Protein AF-A0A0M0J946-F1 (afdb_monomer_lite)

Foldseek 3Di:
DDPPDPDQLQVVVLVVQVVVLVPDDCVRPNQQRRKDKDFDDLVVLPQDDQDDFDPPDDDDPVNVVSNVNSVVVLVRNLQSQLPDQQKAKEWEDEDQQQQNQVCCLPPDDFFDKGFLLDDGDADPSSVSSHVRHPYYDYLVQCLPALVSVLVRVQVVQVSQPHGCVVCPSVSSVVSNDPDPPDDPDGCVNVNGFMWGHHPVSDIDTDDPVNCPPVPDDPDDDPDDDDDDPPPGPGGGMMMMGGPDRNDPPDD

Radius of gyration: 21.26 Å; chains: 1; bounding box: 56×45×65 Å

Structure (mmCIF, N/CA/C/O backbone):
data_AF-A0A0M0J946-F1
#
_entry.id   AF-A0A0M0J946-F1
#
loop_
_atom_site.group_PDB
_atom_site.id
_atom_site.type_symbol
_atom_site.label_atom_id
_atom_site.label_alt_id
_atom_site.label_comp_id
_atom_site.label_asym_id
_atom_site.label_entity_id
_atom_site.label_seq_id
_atom_site.pdbx_PDB_ins_code
_atom_site.Cartn_x
_atom_site.Cartn_y
_atom_site.Cartn_z
_atom_site.occupancy
_atom_site.B_iso_or_equiv
_atom_site.auth_seq_id
_atom_site.auth_comp_id
_atom_site.auth_asym_id
_atom_site.auth_atom_id
_atom_site.pdbx_PDB_model_num
ATOM 1 N N . MET A 1 1 ? -27.641 -13.546 -4.772 1.00 39.31 1 MET A N 1
ATOM 2 C CA . MET A 1 1 ? -27.383 -12.204 -4.207 1.00 39.31 1 MET A CA 1
ATOM 3 C C . MET A 1 1 ? -28.232 -12.060 -2.958 1.00 39.31 1 MET A C 1
ATOM 5 O O . MET A 1 1 ? -29.441 -12.207 -3.061 1.00 39.31 1 MET A O 1
ATOM 9 N N . CYS A 1 2 ? -27.624 -11.863 -1.789 1.00 37.97 2 CYS A N 1
ATOM 10 C CA . CYS A 1 2 ? -28.364 -11.636 -0.547 1.00 37.97 2 CYS A CA 1
ATOM 11 C C . CYS A 1 2 ? -28.947 -10.215 -0.566 1.00 37.97 2 CYS A C 1
ATOM 13 O O . CYS A 1 2 ? -28.219 -9.240 -0.402 1.00 37.97 2 CYS A O 1
ATOM 15 N N . THR A 1 3 ? -30.247 -10.090 -0.820 1.00 34.38 3 THR A N 1
ATOM 16 C CA . THR A 1 3 ? -30.992 -8.824 -0.762 1.00 34.38 3 THR A CA 1
ATOM 17 C C . THR A 1 3 ? -31.105 -8.324 0.679 1.00 34.38 3 THR A C 1
ATOM 19 O O . THR A 1 3 ? -31.537 -9.074 1.550 1.00 34.38 3 THR A O 1
ATOM 22 N N . GLY A 1 4 ? -30.754 -7.056 0.920 1.00 48.94 4 GLY A N 1
ATOM 23 C CA . GLY A 1 4 ? -30.969 -6.366 2.203 1.00 48.94 4 GLY A CA 1
ATOM 24 C C . GLY A 1 4 ? -29.727 -6.144 3.074 1.00 48.94 4 GLY A C 1
ATOM 25 O O . GLY A 1 4 ? -29.825 -5.448 4.078 1.00 48.94 4 GLY A O 1
ATOM 26 N N . LEU A 1 5 ? -28.557 -6.671 2.698 1.00 48.09 5 LEU A N 1
ATOM 27 C CA . LEU A 1 5 ? -27.290 -6.322 3.349 1.00 48.09 5 LEU A CA 1
ATOM 28 C C . LEU A 1 5 ? -26.712 -5.063 2.697 1.00 48.09 5 LEU A C 1
ATOM 30 O O . LEU A 1 5 ? -26.189 -5.116 1.585 1.00 48.09 5 LEU A O 1
ATOM 34 N N . THR A 1 6 ? -26.789 -3.931 3.394 1.00 60.66 6 THR A N 1
ATOM 35 C CA . THR A 1 6 ? -25.957 -2.760 3.103 1.00 60.66 6 THR A CA 1
ATOM 36 C C . THR A 1 6 ? -24.498 -3.167 3.298 1.00 60.66 6 THR A C 1
ATOM 38 O O . THR A 1 6 ? -24.028 -3.354 4.420 1.00 60.66 6 THR A O 1
ATOM 41 N N . TYR A 1 7 ? -23.787 -3.394 2.194 1.00 69.69 7 TYR A N 1
ATOM 42 C CA . TYR A 1 7 ? -22.408 -3.868 2.225 1.00 69.69 7 TYR A CA 1
ATOM 43 C C . TYR A 1 7 ? -21.462 -2.685 2.456 1.00 69.69 7 TYR A C 1
ATOM 45 O O . TYR A 1 7 ? -21.069 -1.999 1.518 1.00 69.69 7 TYR A O 1
ATOM 53 N N . ASN A 1 8 ? -21.130 -2.425 3.721 1.00 87.88 8 ASN A N 1
ATOM 54 C CA . ASN A 1 8 ? -20.094 -1.477 4.118 1.00 87.88 8 ASN A CA 1
ATOM 55 C C . ASN A 1 8 ? -18.814 -2.253 4.475 1.00 87.88 8 ASN A C 1
ATOM 57 O O . ASN A 1 8 ? -18.832 -3.137 5.339 1.00 87.88 8 ASN A O 1
ATOM 61 N N . LEU A 1 9 ? -17.714 -1.954 3.778 1.00 89.81 9 LEU A N 1
ATOM 62 C CA . LEU A 1 9 ? -16.459 -2.693 3.917 1.00 89.81 9 LEU A CA 1
ATOM 63 C C . LEU A 1 9 ? -15.790 -2.447 5.279 1.00 89.81 9 LEU A C 1
ATOM 65 O O . LEU A 1 9 ? -15.252 -3.384 5.867 1.00 89.81 9 LEU A O 1
ATOM 69 N N . ALA A 1 10 ? -15.884 -1.228 5.818 1.00 92.19 10 ALA A N 1
ATOM 70 C CA . ALA A 1 10 ? -15.425 -0.925 7.170 1.00 92.19 10 ALA A CA 1
ATOM 71 C C . ALA A 1 10 ? -16.154 -1.780 8.215 1.00 92.19 10 ALA A C 1
ATOM 73 O O . ALA A 1 10 ? -15.508 -2.411 9.048 1.00 92.19 10 ALA A O 1
ATOM 74 N N . ASP A 1 11 ? -17.483 -1.886 8.128 1.00 91.75 11 ASP A N 1
ATOM 75 C CA . ASP A 1 11 ? -18.268 -2.693 9.071 1.00 91.75 11 ASP A CA 1
ATOM 76 C C . ASP A 1 11 ? -17.935 -4.186 8.975 1.00 91.75 11 ASP A C 1
ATOM 78 O O . ASP A 1 11 ? -17.960 -4.893 9.982 1.00 91.75 11 ASP A O 1
ATOM 82 N N . TYR A 1 12 ? -17.619 -4.687 7.775 1.00 90.81 12 TYR A N 1
ATOM 83 C CA . TYR A 1 12 ? -17.129 -6.056 7.608 1.00 90.81 12 TYR A CA 1
ATOM 84 C C . TYR A 1 12 ? -15.830 -6.284 8.380 1.00 90.81 12 TYR A C 1
ATOM 86 O O . TYR A 1 12 ? -15.728 -7.249 9.139 1.00 90.81 12 TYR A O 1
ATOM 94 N N . PHE A 1 13 ? -14.866 -5.378 8.240 1.00 91.75 13 PHE A N 1
ATOM 95 C CA . PHE A 1 13 ? -13.599 -5.494 8.942 1.00 91.75 13 PHE A CA 1
ATOM 96 C C . PHE A 1 13 ? -13.740 -5.296 10.454 1.00 91.75 13 PHE A C 1
ATOM 98 O O . PHE A 1 13 ? -13.127 -6.043 11.213 1.00 91.75 13 PHE A O 1
ATOM 105 N N . VAL A 1 14 ? -14.594 -4.377 10.913 1.00 91.56 14 VAL A N 1
ATOM 106 C CA . VAL A 1 14 ? -14.906 -4.227 12.344 1.00 91.56 14 VAL A CA 1
ATOM 107 C C . VAL A 1 14 ? -15.491 -5.521 12.909 1.00 91.56 14 VAL A C 1
ATOM 109 O O . VAL A 1 14 ? -15.031 -5.978 13.947 1.00 91.56 14 VAL A O 1
ATOM 112 N N . ARG A 1 15 ? -16.427 -6.178 12.208 1.00 91.62 15 ARG A N 1
ATOM 113 C CA . ARG A 1 15 ? -16.953 -7.486 12.642 1.00 91.62 15 ARG A CA 1
ATOM 114 C C . ARG A 1 15 ? -15.873 -8.566 12.692 1.00 91.62 15 ARG A C 1
ATOM 116 O O . ARG A 1 15 ? -15.883 -9.379 13.609 1.00 91.62 15 ARG A O 1
ATOM 123 N N . ALA A 1 16 ? -14.950 -8.579 11.729 1.00 91.81 16 ALA A N 1
ATOM 124 C CA . ALA A 1 16 ? -13.820 -9.507 11.745 1.00 91.81 16 ALA A CA 1
ATOM 125 C C . ALA A 1 16 ? -12.903 -9.254 12.953 1.00 91.81 16 ALA A C 1
ATOM 127 O O . ALA A 1 16 ? -12.504 -10.202 13.623 1.00 91.81 16 ALA A O 1
ATOM 128 N N . ARG A 1 17 ? -12.628 -7.985 13.274 1.00 91.75 17 ARG A N 1
ATOM 129 C CA . ARG A 1 17 ? -11.899 -7.591 14.486 1.00 91.75 17 ARG A CA 1
ATOM 130 C C . ARG A 1 17 ? -12.628 -8.022 15.750 1.00 91.75 17 ARG A C 1
ATOM 132 O O . ARG A 1 17 ? -12.000 -8.606 16.622 1.00 91.75 17 ARG A O 1
ATOM 139 N N . ASP A 1 18 ? -13.929 -7.763 15.841 1.00 91.00 18 ASP A N 1
ATOM 140 C CA . ASP A 1 18 ? -14.745 -8.127 17.002 1.00 91.00 18 ASP A CA 1
ATOM 141 C C . ASP A 1 18 ? -14.721 -9.640 17.248 1.00 91.00 18 ASP A C 1
ATOM 143 O O . ASP A 1 18 ? -14.555 -10.058 18.390 1.00 91.00 18 ASP A O 1
ATOM 147 N N . LEU A 1 19 ? -14.798 -10.443 16.181 1.00 91.56 19 LEU A N 1
ATOM 148 C CA . LEU A 1 19 ? -14.689 -11.900 16.250 1.00 91.56 19 LEU A CA 1
ATOM 149 C C . LEU A 1 19 ? -13.289 -12.368 16.675 1.00 91.56 19 LEU A C 1
ATOM 151 O O . LEU A 1 19 ? -13.162 -13.197 17.565 1.00 91.56 19 LEU A O 1
ATOM 155 N N . ILE A 1 20 ? -12.227 -11.834 16.063 1.00 91.06 20 ILE A N 1
ATOM 156 C CA . ILE A 1 20 ? -10.850 -12.211 16.422 1.00 91.06 20 ILE A CA 1
ATOM 157 C C . ILE A 1 20 ? -10.574 -11.862 17.886 1.00 91.06 20 ILE A C 1
ATOM 159 O O . ILE A 1 20 ? -10.017 -12.665 18.627 1.00 91.06 20 ILE A O 1
ATOM 163 N N . CYS A 1 21 ? -10.984 -10.671 18.314 1.00 90.81 21 CYS A N 1
ATOM 164 C CA . CYS A 1 21 ? -10.728 -10.185 19.659 1.00 90.81 21 CYS A CA 1
ATOM 165 C C . CYS A 1 21 ? -11.607 -10.838 20.728 1.00 90.81 21 CYS A C 1
ATOM 167 O O . CYS A 1 21 ? -11.198 -10.844 21.883 1.00 90.81 21 CYS A O 1
ATOM 169 N N . SER A 1 22 ? -12.776 -11.400 20.388 1.00 90.94 22 SER A N 1
ATOM 170 C CA . SER A 1 22 ? -13.572 -12.165 21.360 1.00 90.94 22 SER A CA 1
ATOM 171 C C . SER A 1 22 ? -12.909 -13.480 21.765 1.00 90.94 22 SER A C 1
ATOM 173 O O . SER A 1 22 ? -13.196 -13.998 22.842 1.00 90.94 22 SER A O 1
ATOM 175 N N . ASP A 1 23 ? -12.021 -14.000 20.918 1.00 91.75 23 ASP A N 1
ATOM 176 C CA . ASP A 1 23 ? -11.312 -15.258 21.152 1.00 91.75 23 ASP A CA 1
ATOM 177 C C . ASP A 1 23 ? -9.968 -15.054 21.877 1.00 91.75 23 ASP A C 1
ATOM 179 O O . ASP A 1 23 ? -9.329 -16.027 22.288 1.00 91.75 23 ASP A O 1
ATOM 183 N N . VAL A 1 24 ? -9.528 -13.802 22.071 1.00 90.38 24 VAL A N 1
ATOM 184 C CA . VAL A 1 24 ? -8.310 -13.481 22.826 1.00 90.38 24 VAL A CA 1
ATOM 185 C C . VAL A 1 24 ? -8.654 -13.336 24.311 1.00 90.38 24 VAL A C 1
ATOM 187 O O . VAL A 1 24 ? -9.484 -12.501 24.664 1.00 90.38 24 VAL A O 1
ATOM 190 N N . PRO A 1 25 ? -8.023 -14.105 25.219 1.00 92.94 25 PRO A N 1
ATOM 191 C CA . PRO A 1 25 ? -8.278 -13.956 26.648 1.00 92.94 25 PRO A CA 1
ATOM 192 C C . PRO A 1 25 ? -7.913 -12.555 27.163 1.00 92.94 25 PRO A C 1
ATOM 194 O O . PRO A 1 25 ? -6.819 -12.066 26.884 1.00 92.94 25 PRO A O 1
ATOM 197 N N . ASP A 1 26 ? -8.763 -11.967 28.013 1.00 89.00 26 ASP A N 1
ATOM 198 C CA . ASP A 1 26 ? -8.580 -10.599 28.544 1.00 89.00 26 ASP A CA 1
ATOM 199 C C . ASP A 1 26 ? -7.222 -10.367 29.228 1.00 89.00 26 ASP A C 1
ATOM 201 O O . ASP A 1 26 ? -6.672 -9.271 29.181 1.00 89.00 26 ASP A O 1
ATOM 205 N N . HIS A 1 27 ? -6.655 -11.399 29.860 1.00 89.44 27 HIS A N 1
ATOM 206 C CA . HIS A 1 27 ? -5.348 -11.310 30.520 1.00 89.44 27 HIS A CA 1
ATOM 207 C C . HIS A 1 27 ? -4.160 -11.273 29.542 1.00 89.44 27 HIS A C 1
ATOM 209 O O . HIS A 1 27 ? -3.044 -10.978 29.963 1.00 89.44 27 HIS A O 1
ATOM 215 N N . ILE A 1 28 ? -4.381 -11.606 28.266 1.00 88.12 28 ILE A N 1
ATOM 216 C CA . ILE A 1 28 ? -3.391 -11.514 27.185 1.00 88.12 28 ILE A CA 1
ATOM 217 C C . ILE A 1 28 ? -3.532 -10.177 26.461 1.00 88.12 28 ILE A C 1
ATOM 219 O O . ILE A 1 28 ? -2.541 -9.485 26.247 1.00 88.12 28 ILE A O 1
ATOM 223 N N . CYS A 1 29 ? -4.757 -9.820 26.075 1.00 84.94 29 CYS A N 1
ATOM 224 C CA . CYS A 1 29 ? -5.062 -8.550 25.433 1.00 84.94 29 CYS A CA 1
ATOM 225 C C . CYS A 1 29 ? -6.508 -8.170 25.765 1.00 84.94 29 CYS A C 1
ATOM 227 O O . CYS A 1 29 ? -7.428 -8.809 25.248 1.00 84.94 29 CYS A O 1
ATOM 229 N N . PRO A 1 30 ? -6.732 -7.158 26.619 1.00 85.31 30 PRO A N 1
ATOM 230 C CA . PRO A 1 30 ? -8.074 -6.679 26.906 1.00 85.31 30 PRO A CA 1
ATOM 231 C C . PRO A 1 30 ? -8.790 -6.276 25.618 1.00 85.31 30 PRO A C 1
ATOM 233 O O . PRO A 1 30 ? -8.193 -5.673 24.725 1.00 85.31 30 PRO A O 1
ATOM 236 N N . ALA A 1 31 ? -10.097 -6.529 25.532 1.00 82.31 31 ALA A N 1
ATOM 237 C CA . ALA A 1 31 ? -10.871 -6.195 24.334 1.00 82.31 31 ALA A CA 1
ATOM 238 C C . ALA A 1 31 ? -10.766 -4.712 23.915 1.00 82.31 31 ALA A C 1
ATOM 240 O O . ALA A 1 31 ? -10.881 -4.412 22.726 1.00 82.31 31 ALA A O 1
ATOM 241 N N . ALA A 1 32 ? -10.534 -3.799 24.866 1.00 81.12 32 ALA A N 1
ATOM 242 C CA . ALA A 1 32 ? -10.320 -2.374 24.604 1.00 81.12 32 ALA A CA 1
ATOM 243 C C . ALA A 1 32 ? -9.005 -2.081 23.856 1.00 81.12 32 ALA A C 1
ATOM 245 O O . ALA A 1 32 ? -8.964 -1.140 23.065 1.00 81.12 32 ALA A O 1
ATOM 246 N N . ASP A 1 33 ? -7.986 -2.917 24.060 1.00 84.44 33 ASP A N 1
ATOM 247 C CA . ASP A 1 33 ? -6.643 -2.771 23.489 1.00 84.44 33 ASP A CA 1
ATOM 248 C C . ASP A 1 33 ? -6.439 -3.683 22.266 1.00 84.44 33 ASP A C 1
ATOM 250 O O . ASP A 1 33 ? -5.487 -3.520 21.499 1.00 84.44 33 ASP A O 1
ATOM 254 N N . CYS A 1 34 ? -7.348 -4.643 22.057 1.00 87.25 34 CYS A N 1
ATOM 255 C CA . CYS A 1 34 ? -7.275 -5.575 20.943 1.00 87.25 34 CYS A CA 1
ATOM 256 C C . CYS A 1 34 ? -7.612 -4.892 19.614 1.00 87.25 34 CYS A C 1
ATOM 258 O O . CYS A 1 34 ? -8.768 -4.544 19.327 1.00 87.25 34 CYS A O 1
ATOM 260 N N . THR A 1 35 ? -6.577 -4.763 18.787 1.00 88.25 35 THR A N 1
ATOM 261 C CA . THR A 1 35 ? -6.614 -4.198 17.440 1.00 88.25 35 THR A CA 1
ATOM 262 C C . THR A 1 35 ? -6.172 -5.239 16.419 1.00 88.25 35 THR A C 1
ATOM 264 O O . THR A 1 35 ? -5.398 -6.146 16.725 1.00 88.25 35 THR A O 1
ATOM 267 N N . ILE A 1 36 ? -6.660 -5.114 15.185 1.00 89.00 36 ILE A N 1
ATOM 268 C CA . ILE A 1 36 ? -6.118 -5.872 14.053 1.00 89.00 36 ILE A CA 1
ATOM 269 C C . ILE A 1 36 ? -5.664 -4.906 12.970 1.00 89.00 36 ILE A C 1
ATOM 271 O O . ILE A 1 36 ? -6.256 -3.839 12.788 1.00 89.00 36 ILE A O 1
ATOM 275 N N . THR A 1 37 ? -4.648 -5.322 12.223 1.00 88.69 37 THR A N 1
ATOM 276 C CA . THR A 1 37 ? -4.111 -4.572 11.090 1.00 88.69 37 THR A CA 1
ATOM 277 C C . THR A 1 37 ? -4.344 -5.354 9.809 1.00 88.69 37 THR A C 1
ATOM 279 O O . THR A 1 37 ? -4.039 -6.542 9.730 1.00 88.69 37 THR A O 1
ATOM 282 N N . LEU A 1 38 ? -4.861 -4.679 8.789 1.00 89.25 38 LEU A N 1
ATOM 283 C CA . LEU A 1 38 ? -5.140 -5.234 7.472 1.00 89.25 38 LEU A CA 1
ATOM 284 C C . LEU A 1 38 ? -4.483 -4.357 6.410 1.00 89.25 38 LEU A C 1
ATOM 286 O O . LEU A 1 38 ? -4.490 -3.131 6.502 1.00 89.25 38 LEU A O 1
ATOM 290 N N . LYS A 1 39 ? -3.943 -4.980 5.365 1.00 88.62 39 LYS A N 1
ATOM 291 C CA . LYS A 1 39 ? -3.491 -4.259 4.174 1.00 88.62 39 LYS A CA 1
ATOM 292 C C . LYS A 1 39 ? -4.595 -4.318 3.131 1.00 88.62 39 LYS A C 1
ATOM 294 O O . LYS A 1 39 ? -5.010 -5.409 2.747 1.00 88.62 39 LYS A O 1
ATOM 299 N N . PHE A 1 40 ? -5.069 -3.160 2.687 1.00 89.31 40 PHE A N 1
ATOM 300 C CA . PHE A 1 40 ? -6.074 -3.078 1.639 1.00 89.31 40 PHE A 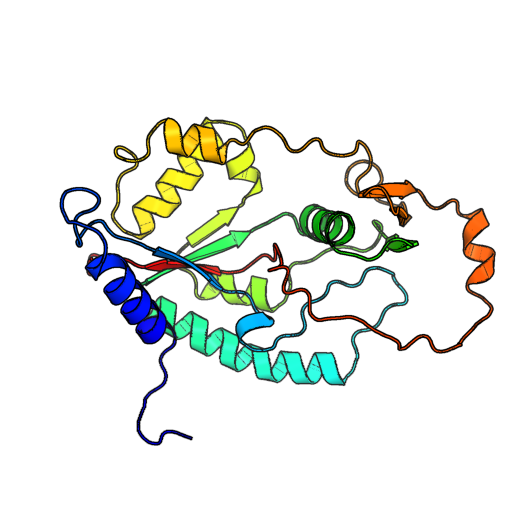CA 1
ATOM 301 C C . PHE A 1 40 ? -5.389 -2.681 0.337 1.00 89.31 40 PHE A C 1
ATOM 303 O O . PHE A 1 40 ? -4.858 -1.579 0.205 1.00 89.31 40 PHE A O 1
ATOM 310 N N . PHE A 1 41 ? -5.360 -3.611 -0.613 1.00 86.88 41 PHE A N 1
ATOM 311 C CA . PHE A 1 41 ? -4.700 -3.424 -1.901 1.00 86.88 41 PHE A CA 1
ATOM 312 C C . PHE A 1 41 ? -5.725 -3.267 -3.027 1.00 86.88 41 PHE A C 1
ATOM 314 O O . PHE A 1 41 ? -6.813 -3.839 -2.925 1.00 86.88 41 PHE A O 1
ATOM 321 N N . PRO A 1 42 ? -5.398 -2.566 -4.128 1.00 89.19 42 PRO A N 1
ATOM 322 C CA . PRO A 1 42 ? -6.303 -2.415 -5.274 1.00 89.19 42 PRO A CA 1
ATOM 323 C C . PRO A 1 42 ? -6.849 -3.748 -5.822 1.00 89.19 42 PRO A C 1
ATOM 325 O O . PRO A 1 42 ? -7.972 -3.817 -6.320 1.00 89.19 42 PRO A O 1
ATOM 328 N N . GLN A 1 43 ? -6.103 -4.841 -5.667 1.00 87.75 43 GLN A N 1
ATOM 329 C CA . GLN A 1 43 ? -6.508 -6.193 -6.050 1.00 87.75 43 GLN A CA 1
ATOM 330 C C . GLN A 1 43 ? -7.773 -6.679 -5.318 1.00 87.75 43 GLN A C 1
ATOM 332 O O . GLN A 1 43 ? -8.533 -7.456 -5.891 1.00 87.75 43 GLN A O 1
ATOM 337 N N . PHE A 1 44 ? -8.070 -6.180 -4.109 1.00 87.94 44 PHE A N 1
ATOM 338 C CA . PHE A 1 44 ? -9.298 -6.519 -3.366 1.00 87.94 44 PHE A CA 1
ATOM 339 C C . PHE A 1 44 ? -10.567 -6.077 -4.098 1.00 87.94 44 PHE A C 1
ATOM 341 O O . PHE A 1 44 ? -11.629 -6.669 -3.924 1.00 87.94 44 PHE A O 1
ATOM 348 N N . VAL A 1 45 ? -10.458 -5.034 -4.921 1.00 90.12 45 VAL A N 1
ATOM 349 C CA . VAL A 1 45 ? -11.548 -4.528 -5.762 1.00 90.12 45 VAL A CA 1
ATOM 350 C C . VAL A 1 45 ? -11.343 -4.902 -7.227 1.00 90.12 45 VAL A C 1
ATOM 352 O O . VAL A 1 45 ? -11.903 -4.272 -8.121 1.00 90.12 45 VAL A O 1
ATOM 355 N N . ASN A 1 46 ? -10.546 -5.950 -7.471 1.00 89.56 46 ASN A N 1
ATOM 356 C CA . ASN A 1 46 ? -10.225 -6.460 -8.794 1.00 89.56 46 ASN A CA 1
ATOM 357 C C . ASN A 1 46 ? -9.615 -5.377 -9.702 1.00 89.56 46 ASN A C 1
ATOM 359 O O . ASN A 1 46 ? -9.936 -5.314 -10.885 1.00 89.56 46 ASN A O 1
ATOM 363 N N . ALA A 1 47 ? -8.755 -4.509 -9.165 1.00 88.75 47 ALA A N 1
ATOM 364 C CA . ALA A 1 47 ? -7.909 -3.657 -9.993 1.00 88.75 47 ALA A CA 1
ATOM 365 C C . ALA A 1 47 ? -6.733 -4.463 -10.568 1.00 88.75 47 ALA A C 1
ATOM 367 O O . ALA A 1 47 ? -6.243 -5.410 -9.954 1.00 88.75 47 ALA A O 1
ATOM 368 N N . ASP A 1 48 ? -6.285 -4.069 -11.752 1.00 87.69 48 ASP A N 1
ATOM 369 C CA . ASP A 1 48 ? -5.101 -4.566 -12.441 1.00 87.69 48 ASP A CA 1
ATOM 370 C C . ASP A 1 48 ? -4.018 -3.483 -12.397 1.00 87.69 48 ASP A C 1
ATOM 372 O O . ASP A 1 48 ? -3.972 -2.583 -13.238 1.00 87.69 48 ASP A O 1
ATOM 376 N N . THR A 1 49 ? -3.165 -3.526 -11.373 1.00 82.12 49 THR A N 1
ATOM 377 C CA . THR A 1 49 ? -2.114 -2.520 -11.149 1.00 82.12 49 THR A CA 1
ATOM 378 C C . THR A 1 49 ? -0.668 -3.010 -11.351 1.00 82.12 49 THR A C 1
ATOM 380 O O . THR A 1 49 ? 0.215 -2.481 -10.664 1.00 82.12 49 THR A O 1
ATOM 383 N N . PRO A 1 50 ? -0.357 -3.983 -12.238 1.00 75.88 50 PRO A N 1
ATOM 384 C CA . PRO A 1 50 ? 1.026 -4.339 -12.499 1.00 75.88 50 PRO A CA 1
ATOM 385 C C . PRO A 1 50 ? 1.754 -3.130 -13.093 1.00 75.88 50 PRO A C 1
ATOM 387 O O . PRO A 1 50 ? 1.215 -2.371 -13.902 1.00 75.88 50 PRO A O 1
ATOM 390 N N . GLY A 1 51 ? 2.991 -2.929 -12.645 1.00 75.62 51 GLY A N 1
ATOM 391 C CA . GLY A 1 51 ? 3.882 -1.959 -13.267 1.00 75.62 51 GLY A CA 1
ATOM 392 C C . GLY A 1 51 ? 4.310 -2.438 -14.653 1.00 75.62 51 GLY A C 1
ATOM 393 O O . GLY A 1 51 ? 4.330 -3.633 -14.926 1.00 75.62 51 GLY A O 1
ATOM 394 N N . VAL A 1 52 ? 4.688 -1.497 -15.510 1.00 83.88 52 VAL A N 1
ATOM 395 C CA . VAL A 1 52 ? 5.323 -1.788 -16.802 1.00 83.88 52 VAL A CA 1
ATOM 396 C C . VAL A 1 52 ? 6.765 -2.234 -16.550 1.00 83.88 52 VAL A C 1
ATOM 398 O O . VAL A 1 52 ? 7.492 -1.518 -15.878 1.00 83.88 52 VAL A O 1
ATOM 401 N N . LEU A 1 53 ? 7.242 -3.363 -17.054 1.00 88.44 53 LEU A N 1
ATOM 402 C CA . LEU A 1 53 ? 8.635 -3.778 -16.847 1.00 88.44 53 LEU A CA 1
ATOM 403 C C . LEU A 1 53 ? 9.557 -3.194 -17.925 1.00 88.44 53 LEU A C 1
ATOM 405 O O . LEU A 1 53 ? 10.650 -2.721 -17.599 1.00 88.44 53 LEU A O 1
ATOM 409 N N . MET A 1 54 ? 9.079 -3.130 -19.171 1.00 90.19 54 MET A N 1
ATOM 410 C CA . MET A 1 54 ? 9.831 -2.694 -20.356 1.00 90.19 54 MET A CA 1
ATOM 411 C C . MET A 1 54 ? 9.115 -1.582 -21.142 1.00 90.19 54 MET A C 1
ATOM 413 O O . MET A 1 54 ? 7.900 -1.458 -21.096 1.00 90.19 54 MET A O 1
ATOM 417 N N . LYS A 1 55 ? 9.855 -0.755 -21.896 1.00 84.56 55 LYS A N 1
ATOM 418 C CA . LYS A 1 55 ? 9.298 0.424 -22.604 1.00 84.56 55 LYS A CA 1
ATOM 419 C C . LYS A 1 55 ? 8.260 0.093 -23.675 1.00 84.56 55 LYS A C 1
ATOM 421 O O . LYS A 1 55 ? 7.461 0.955 -24.026 1.00 84.56 55 LYS A O 1
ATOM 426 N N . ASP A 1 56 ? 8.340 -1.106 -24.231 1.00 81.62 56 ASP A N 1
ATOM 427 C CA . ASP A 1 56 ? 7.470 -1.624 -25.283 1.00 81.62 56 ASP A CA 1
ATOM 428 C C . ASP A 1 56 ? 6.204 -2.302 -24.743 1.00 81.62 56 ASP A C 1
ATOM 430 O O . ASP A 1 56 ? 5.336 -2.693 -25.521 1.00 81.62 56 ASP A O 1
ATOM 434 N N . GLU A 1 57 ? 6.062 -2.420 -23.422 1.00 81.75 57 GLU A N 1
ATOM 435 C CA . GLU A 1 57 ? 4.829 -2.912 -22.823 1.00 81.75 57 GLU A CA 1
ATOM 436 C C . GLU A 1 57 ? 3.754 -1.826 -22.809 1.00 81.75 57 GLU A C 1
ATOM 438 O O . GLU A 1 57 ? 3.978 -0.664 -22.457 1.00 81.75 57 GLU A O 1
ATOM 443 N N . HIS A 1 58 ? 2.540 -2.239 -23.155 1.00 77.31 58 HIS A N 1
ATOM 444 C CA . HIS A 1 58 ? 1.372 -1.377 -23.179 1.00 77.31 58 HIS A CA 1
ATOM 445 C C . HIS A 1 58 ? 0.257 -1.992 -22.340 1.00 77.31 58 HIS A C 1
ATOM 447 O O . HIS A 1 58 ? -0.035 -3.184 -22.442 1.00 77.31 58 HIS A O 1
ATOM 453 N N . THR A 1 59 ? -0.405 -1.163 -21.533 1.00 79.88 59 THR A N 1
ATOM 454 C CA . THR A 1 59 ? -1.618 -1.569 -20.823 1.00 79.88 59 THR A CA 1
ATOM 455 C C . THR A 1 59 ? -2.708 -1.919 -21.833 1.00 79.88 59 THR A C 1
ATOM 457 O O . THR A 1 59 ? -2.993 -1.148 -22.751 1.00 79.88 59 THR A O 1
ATOM 460 N N . SER A 1 60 ? -3.333 -3.086 -21.667 1.00 84.88 60 SER A N 1
ATOM 461 C CA . SER A 1 60 ? -4.434 -3.503 -22.535 1.00 84.88 60 SER A CA 1
ATOM 462 C C . SER A 1 60 ? -5.683 -2.638 -22.306 1.00 84.88 60 SER A C 1
ATOM 464 O O . SER A 1 60 ? -5.930 -2.166 -21.195 1.00 84.88 60 SER A O 1
ATOM 466 N N . GLN A 1 61 ? -6.533 -2.489 -23.328 1.00 88.56 61 GLN A N 1
ATOM 467 C CA . GLN A 1 61 ? -7.822 -1.791 -23.179 1.00 88.56 61 GLN A CA 1
ATOM 468 C C . GLN A 1 61 ? -8.715 -2.441 -22.109 1.00 88.56 61 GLN A C 1
ATOM 470 O O . GLN A 1 61 ? -9.431 -1.745 -21.390 1.00 88.56 61 GLN A O 1
ATOM 475 N N . CYS A 1 62 ? -8.643 -3.770 -21.972 1.00 88.81 62 CYS A N 1
ATOM 476 C CA . CYS A 1 62 ? -9.362 -4.509 -20.937 1.00 88.81 62 CYS A CA 1
ATOM 477 C C . CYS A 1 62 ? -8.882 -4.114 -19.535 1.00 88.81 62 CYS A C 1
ATOM 479 O O . CYS A 1 62 ? -9.706 -3.845 -18.664 1.00 88.81 62 CYS A O 1
ATOM 481 N N . SER A 1 63 ? -7.566 -4.032 -19.322 1.00 87.50 63 SER A N 1
ATOM 482 C CA . SER A 1 63 ? -6.967 -3.603 -18.052 1.00 87.50 63 SER A CA 1
ATOM 483 C C . SER A 1 63 ? -7.373 -2.171 -17.699 1.00 87.50 63 SER A C 1
ATOM 485 O O . SER A 1 63 ? -7.760 -1.899 -16.564 1.00 87.50 63 SER A O 1
ATOM 487 N N . THR A 1 64 ? -7.375 -1.259 -18.678 1.00 88.94 64 THR A N 1
ATOM 488 C CA . THR A 1 64 ? -7.850 0.118 -18.478 1.00 88.94 64 THR A CA 1
ATOM 489 C C . THR A 1 64 ? -9.316 0.151 -18.048 1.00 88.94 64 THR A C 1
ATOM 491 O O . THR A 1 64 ? -9.631 0.754 -17.025 1.00 88.94 64 THR A O 1
ATOM 494 N N . ALA A 1 65 ? -10.205 -0.537 -18.772 1.00 90.62 65 ALA A N 1
ATOM 495 C CA . ALA A 1 65 ? -11.630 -0.579 -18.439 1.00 90.62 65 ALA A CA 1
ATOM 496 C C . ALA A 1 65 ? -11.881 -1.210 -17.057 1.00 90.62 65 ALA A C 1
ATOM 498 O O . ALA A 1 65 ? -12.653 -0.683 -16.254 1.00 90.62 65 ALA A O 1
ATOM 499 N N . LYS A 1 66 ? -11.176 -2.304 -16.747 1.00 91.50 66 LYS A N 1
ATOM 500 C CA . LYS A 1 66 ? -11.207 -2.972 -15.441 1.00 91.50 66 LYS A CA 1
ATOM 501 C C . LYS A 1 66 ? -10.819 -2.009 -14.316 1.00 91.50 66 LYS A C 1
ATOM 503 O O . LYS A 1 66 ? -11.548 -1.906 -13.332 1.00 91.50 66 LYS A O 1
ATOM 508 N N . ASN A 1 67 ? -9.744 -1.243 -14.490 1.00 92.38 67 ASN A N 1
ATOM 509 C CA . ASN A 1 67 ? -9.305 -0.252 -13.508 1.00 92.38 67 ASN A CA 1
ATOM 510 C C . ASN A 1 67 ? -10.288 0.902 -13.330 1.00 92.38 67 ASN A C 1
ATOM 512 O O . ASN A 1 67 ? -10.497 1.337 -12.200 1.00 92.38 67 ASN A O 1
ATOM 516 N N . THR A 1 68 ? -10.935 1.366 -14.401 1.00 93.25 68 THR A N 1
ATOM 5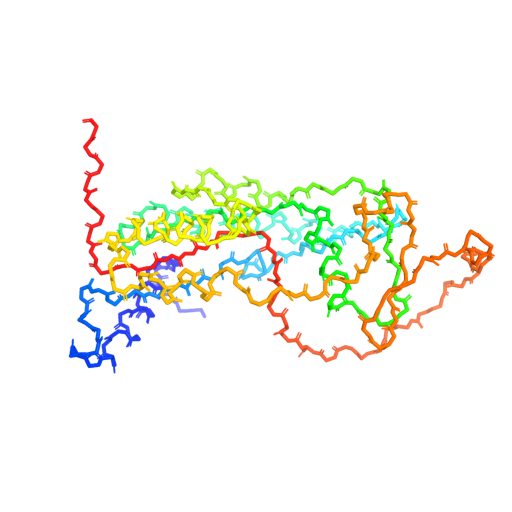17 C CA . THR A 1 68 ? -11.985 2.388 -14.296 1.00 93.25 68 THR A CA 1
ATOM 518 C C . THR A 1 68 ? -13.129 1.920 -13.395 1.00 93.25 68 THR A C 1
ATOM 520 O O . THR A 1 68 ? -13.569 2.672 -12.527 1.00 93.25 68 THR A O 1
ATOM 523 N N . HIS A 1 69 ? -13.578 0.669 -13.539 1.00 90.31 69 HIS A N 1
ATOM 524 C CA . HIS A 1 69 ? -14.616 0.107 -12.671 1.00 90.31 69 HIS A CA 1
ATOM 525 C C . HIS A 1 69 ? -14.121 -0.136 -11.240 1.00 90.31 69 HIS A C 1
ATOM 527 O O . HIS A 1 69 ? -14.807 0.222 -10.281 1.00 90.31 69 HIS A O 1
ATOM 533 N N . ALA A 1 70 ? -12.917 -0.691 -11.087 1.00 94.56 70 ALA A N 1
ATOM 534 C CA . ALA A 1 70 ? -12.317 -0.954 -9.784 1.00 94.56 70 ALA A CA 1
ATOM 535 C C . ALA A 1 70 ? -12.085 0.334 -8.974 1.00 94.56 70 ALA A C 1
ATOM 537 O O . ALA A 1 70 ? -12.222 0.325 -7.754 1.00 94.56 70 ALA A O 1
ATOM 538 N N . MET A 1 71 ? -11.796 1.463 -9.633 1.00 94.81 71 MET A N 1
ATOM 539 C CA . MET A 1 71 ? -11.572 2.752 -8.973 1.00 94.81 71 MET A CA 1
ATOM 540 C C . MET A 1 71 ? -12.800 3.255 -8.204 1.00 94.81 71 MET A C 1
ATOM 542 O O . MET A 1 71 ? -12.648 3.895 -7.164 1.00 94.81 71 MET A O 1
ATOM 546 N N . GLN A 1 72 ? -14.016 2.966 -8.676 1.00 93.25 72 GLN A N 1
ATOM 547 C CA . GLN A 1 72 ? -15.223 3.333 -7.933 1.00 93.25 72 GLN A CA 1
ATOM 548 C C . GLN A 1 72 ? -15.315 2.530 -6.632 1.00 93.25 72 GLN A C 1
ATOM 550 O O . GLN A 1 72 ? -15.384 3.115 -5.556 1.00 93.25 72 GLN A O 1
ATOM 555 N N . ALA A 1 73 ? -15.202 1.201 -6.719 1.00 92.38 73 ALA A N 1
ATOM 556 C CA . ALA A 1 73 ? -15.216 0.327 -5.547 1.00 92.38 73 ALA A CA 1
ATOM 557 C C . ALA A 1 73 ? -14.068 0.639 -4.568 1.00 92.38 73 ALA A C 1
ATOM 559 O O . ALA A 1 73 ? -14.242 0.556 -3.354 1.00 92.38 73 ALA A O 1
ATOM 560 N N . TRP A 1 74 ? -12.906 1.046 -5.088 1.00 94.19 74 TRP A N 1
ATOM 561 C CA . TRP A 1 74 ? -11.777 1.523 -4.293 1.00 94.19 74 TRP A CA 1
ATOM 562 C C . TRP A 1 74 ? -12.138 2.749 -3.455 1.00 94.19 74 TRP A C 1
ATOM 564 O O . TRP A 1 74 ? -11.935 2.748 -2.241 1.00 94.19 74 TRP A O 1
ATOM 574 N N . LYS A 1 75 ? -12.699 3.781 -4.098 1.00 94.56 75 LYS A N 1
ATOM 575 C CA . LYS A 1 75 ? -13.131 5.016 -3.434 1.00 94.56 75 LYS A CA 1
ATOM 576 C C . LYS A 1 75 ? -14.237 4.750 -2.422 1.00 94.56 75 LYS A C 1
ATOM 578 O O . LYS A 1 75 ? -14.169 5.290 -1.326 1.00 94.56 75 LYS A O 1
ATOM 583 N N . ASP A 1 76 ? -15.200 3.893 -2.751 1.00 93.19 76 ASP A N 1
ATOM 584 C CA . ASP A 1 76 ? -16.295 3.538 -1.844 1.00 93.19 76 ASP A CA 1
ATOM 585 C C . ASP A 1 76 ? -15.776 2.803 -0.596 1.00 93.19 76 ASP A C 1
ATOM 587 O O . ASP A 1 76 ? -16.172 3.117 0.527 1.00 93.19 76 ASP A O 1
ATOM 591 N N . GLY A 1 77 ? -14.834 1.867 -0.770 1.00 92.75 77 GLY A N 1
ATOM 592 C CA . GLY A 1 77 ? -14.164 1.188 0.342 1.00 92.75 77 GLY A CA 1
ATOM 593 C C . GLY A 1 77 ? -13.392 2.165 1.230 1.00 92.75 77 GLY A C 1
ATOM 594 O O . GLY A 1 77 ? -13.599 2.199 2.442 1.00 92.75 77 GLY A O 1
ATOM 595 N N . LEU A 1 78 ? -12.565 3.013 0.621 1.00 94.50 78 LEU A N 1
ATOM 596 C CA . LEU A 1 78 ? -11.795 4.050 1.308 1.00 94.50 78 LEU A CA 1
ATOM 597 C C . LEU A 1 78 ? -12.669 5.060 2.064 1.00 94.50 78 LEU A C 1
ATOM 599 O O . LEU A 1 78 ? -12.369 5.403 3.207 1.00 94.50 78 LEU A O 1
ATOM 603 N N . GLU A 1 79 ? -13.761 5.514 1.452 1.00 95.19 79 GLU A N 1
ATOM 604 C CA . GLU A 1 79 ? -14.725 6.409 2.090 1.00 95.19 79 GLU A CA 1
ATOM 605 C C . GLU A 1 79 ? -15.398 5.725 3.281 1.00 95.19 79 GLU A C 1
ATOM 607 O O . GLU A 1 79 ? -15.543 6.338 4.338 1.00 95.19 79 GLU A O 1
ATOM 612 N N . SER A 1 80 ? -15.729 4.434 3.162 1.00 94.50 80 SER A N 1
ATOM 613 C CA . SER A 1 80 ? -16.293 3.676 4.281 1.00 94.50 80 SER A CA 1
ATOM 614 C C . SER A 1 80 ? -15.351 3.635 5.488 1.00 94.50 80 SER A C 1
ATOM 616 O O . SER A 1 80 ? -15.813 3.768 6.620 1.00 94.50 80 SER A O 1
ATOM 618 N N . PHE A 1 81 ? -14.036 3.517 5.266 1.00 93.50 81 PHE A N 1
ATOM 619 C CA . PHE A 1 81 ? -13.041 3.547 6.343 1.00 93.50 81 PHE A CA 1
ATOM 620 C C . PHE A 1 81 ? -12.970 4.926 6.987 1.00 93.50 81 PHE A C 1
ATOM 622 O O . PHE A 1 81 ? -13.053 5.039 8.204 1.00 93.50 81 PHE A O 1
ATOM 629 N N . LYS A 1 82 ? -12.896 5.978 6.167 1.00 92.81 82 LYS A N 1
ATOM 630 C CA . LYS A 1 82 ? -12.822 7.371 6.622 1.00 92.81 82 LYS A CA 1
ATOM 631 C C . LYS A 1 82 ? -14.014 7.778 7.491 1.00 92.81 82 LYS A C 1
ATOM 633 O O . LYS A 1 82 ? -13.858 8.546 8.440 1.00 92.81 82 LYS A O 1
ATOM 638 N N . GLN A 1 83 ? -15.205 7.286 7.155 1.00 93.00 83 GLN A N 1
ATOM 639 C CA . GLN A 1 83 ? -16.443 7.592 7.874 1.00 93.00 83 GLN A CA 1
ATOM 640 C C . GLN A 1 83 ? -16.625 6.764 9.154 1.00 93.00 83 GLN A C 1
ATOM 642 O O . GLN A 1 83 ? -17.414 7.152 10.017 1.00 93.00 83 GLN A O 1
ATOM 647 N N . ASN A 1 84 ? -15.927 5.633 9.297 1.00 92.00 84 ASN A N 1
ATOM 648 C CA . ASN A 1 84 ? -16.127 4.724 10.420 1.00 92.00 84 ASN A CA 1
ATOM 649 C C . ASN A 1 84 ? -15.169 5.049 11.585 1.00 92.00 84 ASN A C 1
ATOM 651 O O . ASN A 1 84 ? -13.959 4.880 11.454 1.00 92.00 84 ASN A O 1
ATOM 655 N N . PRO A 1 85 ? -15.671 5.450 12.770 1.00 90.81 85 PRO A N 1
ATOM 656 C CA . PRO A 1 85 ? -14.826 5.858 13.896 1.00 90.81 85 PRO A CA 1
ATOM 657 C C . PRO A 1 85 ? -14.055 4.710 14.562 1.00 90.81 85 PRO A C 1
ATOM 659 O O . PRO A 1 85 ? -13.232 4.973 15.433 1.00 90.81 85 PRO A O 1
ATOM 662 N N . LYS A 1 86 ? -14.329 3.453 14.203 1.00 90.44 86 LYS A N 1
ATOM 663 C CA . LYS A 1 86 ? -13.579 2.281 14.679 1.00 90.44 86 LYS A CA 1
ATOM 664 C C . LYS A 1 86 ? -12.440 1.884 13.738 1.00 90.44 86 LYS A C 1
ATOM 666 O O . LYS A 1 86 ? -11.725 0.921 14.007 1.00 90.44 86 LYS A O 1
ATOM 671 N N . VAL A 1 87 ? -12.289 2.596 12.622 1.00 92.12 87 VAL A N 1
ATOM 672 C CA . VAL A 1 87 ? -11.242 2.365 11.632 1.00 92.12 87 VAL A CA 1
ATOM 673 C C . VAL A 1 87 ? -10.309 3.560 11.631 1.00 92.12 87 VAL A C 1
ATOM 675 O O . VAL A 1 87 ? -10.734 4.705 11.488 1.00 92.12 87 VAL A O 1
ATOM 678 N N . ALA A 1 88 ? -9.025 3.275 11.774 1.00 92.44 88 ALA A N 1
ATOM 679 C CA . ALA A 1 88 ? -7.968 4.196 11.432 1.00 92.44 88 ALA A CA 1
ATOM 680 C C . ALA A 1 88 ? -7.244 3.674 10.193 1.00 92.44 88 ALA A C 1
ATOM 682 O O . ALA A 1 88 ? -7.086 2.470 9.994 1.00 92.44 88 ALA A O 1
ATOM 683 N N . SER A 1 89 ? -6.823 4.578 9.325 1.00 91.69 89 SER A N 1
ATOM 684 C CA . SER A 1 89 ? -6.225 4.219 8.050 1.00 91.69 89 SER A CA 1
ATOM 685 C C . SER A 1 89 ? -5.045 5.118 7.732 1.00 91.69 89 SER A C 1
ATOM 687 O O . SER A 1 89 ? -5.112 6.333 7.879 1.00 91.69 89 SER A O 1
ATOM 689 N N . PHE A 1 90 ? -3.956 4.549 7.238 1.00 90.44 90 PHE A N 1
ATOM 690 C CA . PHE A 1 90 ? -2.846 5.337 6.720 1.00 90.44 90 PHE A CA 1
ATOM 691 C C . PHE A 1 90 ? -2.385 4.799 5.379 1.00 90.44 90 PHE A C 1
ATOM 693 O O . PHE A 1 90 ? -2.354 3.593 5.154 1.00 90.44 90 PHE A O 1
ATOM 700 N N . THR A 1 91 ? -2.004 5.693 4.474 1.00 90.62 91 THR A N 1
ATOM 701 C CA . THR A 1 91 ? -1.355 5.279 3.230 1.00 90.62 91 THR A CA 1
ATOM 702 C C . THR A 1 91 ? 0.118 5.008 3.516 1.00 90.62 91 THR A C 1
ATOM 704 O O . THR A 1 91 ? 0.830 5.896 3.992 1.00 90.62 91 THR A O 1
ATOM 707 N N . LEU A 1 92 ? 0.573 3.787 3.218 1.00 86.19 92 LEU A N 1
ATOM 708 C CA . LEU A 1 92 ? 1.998 3.466 3.200 1.00 86.19 92 LEU A CA 1
ATOM 709 C C . LEU A 1 92 ? 2.610 3.927 1.880 1.00 86.19 92 LEU A C 1
ATOM 711 O O . LEU A 1 92 ? 2.314 3.387 0.811 1.00 86.19 92 LEU A O 1
ATOM 715 N N . GLU A 1 93 ? 3.480 4.923 1.968 1.00 85.81 93 GLU A N 1
ATOM 716 C CA . GLU A 1 93 ? 4.235 5.450 0.843 1.00 85.81 93 GLU A CA 1
ATOM 717 C C . GLU A 1 93 ? 5.590 4.754 0.745 1.00 85.81 93 GLU A C 1
ATOM 719 O O . GLU A 1 93 ? 6.214 4.406 1.749 1.00 85.81 93 GLU A O 1
ATOM 724 N N . ARG A 1 94 ? 6.025 4.526 -0.494 1.00 84.00 94 ARG A N 1
ATOM 725 C CA . ARG A 1 94 ? 7.332 3.960 -0.817 1.00 84.00 94 ARG A CA 1
ATOM 726 C C . ARG A 1 94 ? 7.905 4.667 -2.028 1.00 84.00 94 ARG A C 1
ATOM 728 O O . ARG A 1 94 ? 7.166 5.123 -2.903 1.00 84.00 94 ARG A O 1
ATOM 735 N N . ASN A 1 95 ? 9.222 4.662 -2.154 1.00 85.88 95 ASN A N 1
ATOM 736 C CA . ASN A 1 95 ? 9.879 4.991 -3.405 1.00 85.88 95 ASN A CA 1
ATOM 737 C C . ASN A 1 95 ? 9.497 3.950 -4.472 1.00 85.88 95 ASN A C 1
ATOM 739 O O . ASN A 1 95 ? 9.921 2.795 -4.409 1.00 85.88 95 ASN A O 1
ATOM 743 N N . GLU A 1 96 ? 8.712 4.360 -5.469 1.00 85.75 96 GLU A N 1
ATOM 744 C CA . GLU A 1 96 ? 8.163 3.444 -6.477 1.00 85.75 96 GLU A CA 1
ATOM 745 C C . GLU A 1 96 ? 9.232 2.756 -7.325 1.00 85.75 96 GLU A C 1
ATOM 747 O O . GLU A 1 96 ? 9.057 1.595 -7.689 1.00 85.75 96 GLU A O 1
ATOM 752 N N . ALA A 1 97 ? 10.372 3.404 -7.576 1.00 86.25 97 ALA A N 1
ATOM 753 C CA . ALA A 1 97 ? 11.478 2.763 -8.280 1.00 86.25 97 ALA A CA 1
ATOM 754 C C . ALA A 1 97 ? 12.063 1.598 -7.470 1.00 86.25 97 ALA A C 1
ATOM 756 O O . ALA A 1 97 ? 12.254 0.507 -8.008 1.00 86.25 97 ALA A O 1
ATOM 757 N N . LYS A 1 98 ? 12.285 1.793 -6.163 1.00 85.44 98 LYS A N 1
ATOM 758 C CA . LYS A 1 98 ? 12.745 0.726 -5.261 1.00 85.44 98 LYS A CA 1
ATOM 759 C C . LYS A 1 98 ? 11.680 -0.350 -5.060 1.00 85.44 98 LYS A C 1
ATOM 761 O O . LYS A 1 98 ? 12.011 -1.534 -5.058 1.00 85.44 98 LYS A O 1
ATOM 766 N N . ARG A 1 99 ? 10.411 0.043 -4.905 1.00 85.25 99 ARG A N 1
A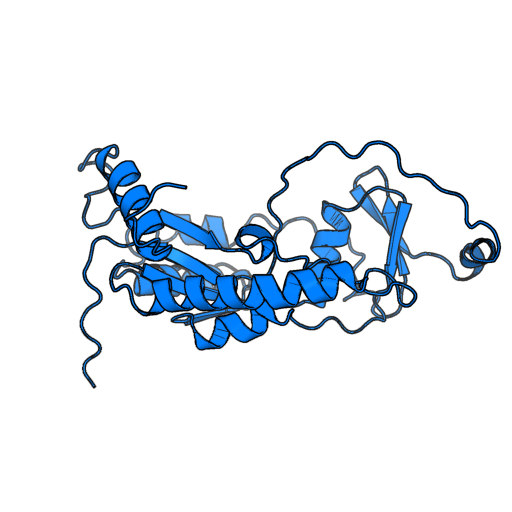TOM 767 C CA . ARG A 1 99 ? 9.286 -0.881 -4.707 1.00 85.25 99 ARG A CA 1
ATOM 768 C C . ARG A 1 99 ? 9.105 -1.792 -5.917 1.00 85.25 99 ARG A C 1
ATOM 770 O O . ARG A 1 99 ? 9.130 -3.007 -5.756 1.00 85.25 99 ARG A O 1
ATOM 777 N N . GLN A 1 100 ? 8.975 -1.228 -7.118 1.00 87.06 100 GLN A N 1
ATOM 778 C CA . GLN A 1 100 ? 8.764 -2.009 -8.339 1.00 87.06 100 GLN A CA 1
ATOM 779 C C . GLN A 1 100 ? 9.972 -2.884 -8.672 1.00 87.06 100 GLN A C 1
ATOM 781 O O . GLN A 1 100 ? 9.784 -4.039 -9.038 1.00 87.06 100 GLN A O 1
ATOM 786 N N . PHE A 1 101 ? 11.200 -2.405 -8.440 1.00 88.56 101 PHE A N 1
ATOM 787 C CA . PHE A 1 101 ? 12.387 -3.249 -8.583 1.00 88.56 101 PHE A CA 1
ATOM 788 C C . PHE A 1 101 ? 12.403 -4.405 -7.572 1.00 88.56 101 PHE A C 1
ATOM 790 O O . PHE A 1 101 ? 12.740 -5.529 -7.927 1.00 88.56 101 PHE A O 1
ATOM 797 N N . SER A 1 102 ? 12.005 -4.160 -6.319 1.00 85.38 102 SER A N 1
ATOM 798 C CA . SER A 1 102 ? 11.887 -5.213 -5.305 1.00 85.38 102 SER A CA 1
ATOM 799 C C . SER A 1 102 ? 10.825 -6.252 -5.674 1.00 85.38 102 SER A C 1
ATOM 801 O O . SER A 1 102 ? 11.056 -7.443 -5.477 1.00 85.38 102 SER A O 1
ATOM 803 N N . VAL A 1 103 ? 9.695 -5.820 -6.244 1.00 84.50 103 VAL A N 1
ATOM 804 C CA . VAL A 1 103 ? 8.639 -6.714 -6.740 1.00 84.50 103 VAL A CA 1
ATOM 805 C C . VAL A 1 103 ? 9.134 -7.535 -7.929 1.00 84.50 103 VAL A C 1
ATOM 807 O O . VAL A 1 103 ? 9.004 -8.756 -7.910 1.00 84.50 103 VAL A O 1
ATOM 810 N N . PHE A 1 104 ? 9.764 -6.884 -8.913 1.00 88.44 104 PHE A N 1
ATOM 811 C CA . PHE A 1 104 ? 10.412 -7.546 -10.045 1.00 88.44 104 PHE A CA 1
ATOM 812 C C . PHE A 1 104 ? 11.380 -8.624 -9.563 1.00 88.44 104 PHE A C 1
ATOM 814 O O . PHE A 1 104 ? 11.251 -9.786 -9.940 1.00 88.44 104 PHE A O 1
ATOM 821 N N . HIS A 1 105 ? 12.292 -8.245 -8.669 1.00 86.25 105 HIS A N 1
ATOM 822 C CA . HIS A 1 105 ? 13.256 -9.154 -8.085 1.00 86.25 105 HIS A CA 1
ATOM 823 C C . HIS A 1 105 ? 12.535 -10.328 -7.420 1.00 86.25 105 HIS A C 1
ATOM 825 O O . HIS A 1 105 ? 12.754 -11.463 -7.779 1.00 86.25 105 HIS A O 1
ATOM 831 N N . ARG A 1 106 ? 11.608 -10.109 -6.493 1.00 82.88 106 ARG A N 1
ATOM 832 C CA . ARG A 1 106 ? 11.105 -11.205 -5.649 1.00 82.88 106 ARG A CA 1
ATOM 833 C C . ARG A 1 106 ? 10.052 -12.107 -6.292 1.00 82.88 106 ARG A C 1
ATOM 835 O O . ARG A 1 106 ? 9.871 -13.222 -5.810 1.00 82.88 106 ARG A O 1
ATOM 842 N N . PHE A 1 107 ? 9.316 -11.621 -7.289 1.00 83.31 107 PHE A N 1
ATOM 843 C CA . PHE A 1 107 ? 8.061 -12.264 -7.695 1.00 83.31 107 PHE A CA 1
ATOM 844 C C . PHE A 1 107 ? 7.917 -12.506 -9.196 1.00 83.31 107 PHE A C 1
ATOM 846 O O . PHE A 1 107 ? 6.970 -13.180 -9.592 1.00 83.31 107 PHE A O 1
ATOM 853 N N . THR A 1 108 ? 8.821 -11.995 -10.037 1.00 86.06 108 THR A N 1
ATOM 854 C CA . THR A 1 108 ? 8.739 -12.280 -11.478 1.00 86.06 108 THR A CA 1
ATOM 855 C C . THR A 1 108 ? 9.442 -13.588 -11.836 1.00 86.06 108 THR A C 1
ATOM 857 O O . THR A 1 108 ? 10.411 -13.970 -11.171 1.00 86.06 108 THR A O 1
ATOM 860 N N . PRO A 1 109 ? 8.984 -14.293 -12.887 1.00 90.38 109 PRO A N 1
ATOM 861 C CA . PRO A 1 109 ? 9.661 -15.489 -13.367 1.00 90.38 109 PRO A CA 1
ATOM 862 C C . PRO A 1 109 ? 11.111 -15.212 -13.771 1.00 90.38 109 PRO A C 1
ATOM 864 O O . PRO A 1 109 ? 11.441 -14.143 -14.298 1.00 90.38 109 PRO A O 1
ATOM 867 N N . ALA A 1 110 ? 11.973 -16.212 -13.597 1.00 91.00 110 ALA A N 1
ATOM 868 C CA . ALA A 1 110 ? 13.321 -16.177 -14.146 1.00 91.00 110 ALA A CA 1
ATOM 869 C C . ALA A 1 110 ? 13.281 -15.929 -15.662 1.00 91.00 110 ALA A C 1
ATOM 871 O O . ALA A 1 110 ? 12.432 -16.454 -16.377 1.00 91.00 110 ALA A O 1
ATOM 872 N N . GLY A 1 111 ? 14.213 -15.120 -16.154 1.00 91.25 111 GLY A N 1
ATOM 873 C CA . GLY A 1 111 ? 14.275 -14.698 -17.548 1.00 91.25 111 GLY A CA 1
ATOM 874 C C . GLY A 1 111 ? 13.588 -13.364 -17.844 1.00 91.25 111 GLY A C 1
ATOM 875 O O . GLY A 1 111 ? 13.927 -12.759 -18.858 1.00 91.25 111 GLY A O 1
ATOM 876 N N . THR A 1 112 ? 12.706 -12.885 -16.962 1.00 92.19 112 THR A N 1
ATOM 877 C CA . THR A 1 112 ? 12.015 -11.593 -17.111 1.00 92.19 112 THR A CA 1
ATOM 878 C C . THR A 1 112 ? 13.007 -10.430 -17.073 1.00 92.19 112 THR A C 1
ATOM 880 O O . THR A 1 112 ? 13.955 -10.450 -16.284 1.00 92.19 112 THR A O 1
ATOM 883 N N . GLU A 1 113 ? 12.787 -9.414 -17.909 1.00 94.25 113 GLU A N 1
ATOM 884 C CA . GLU A 1 113 ? 13.603 -8.197 -17.968 1.00 94.25 113 GLU A CA 1
ATOM 885 C C . GLU A 1 113 ? 12.907 -7.006 -17.289 1.00 94.25 113 GLU A C 1
ATOM 887 O O . GLU A 1 113 ? 11.683 -6.949 -17.229 1.00 94.25 113 GLU A O 1
ATOM 892 N N . TYR A 1 114 ? 13.691 -6.051 -16.787 1.00 93.19 114 TYR A N 1
ATOM 893 C CA . TYR A 1 114 ? 13.215 -4.827 -16.146 1.00 93.19 114 TYR A CA 1
ATOM 894 C C . TYR A 1 114 ? 14.095 -3.638 -16.528 1.00 93.19 114 TYR A C 1
ATOM 896 O O . TYR A 1 114 ? 15.289 -3.624 -16.224 1.00 93.19 114 TYR A O 1
ATOM 904 N N . ASP A 1 115 ? 13.510 -2.618 -17.150 1.00 93.81 115 ASP A N 1
ATOM 905 C CA . ASP A 1 115 ? 14.204 -1.395 -17.552 1.00 93.81 115 ASP A CA 1
ATOM 906 C C . ASP A 1 115 ? 14.158 -0.346 -16.425 1.00 93.81 115 ASP A C 1
ATOM 908 O O . ASP A 1 115 ? 13.097 0.187 -16.072 1.00 93.81 115 ASP A O 1
ATOM 912 N N . CYS A 1 116 ? 15.323 -0.032 -15.846 1.00 92.25 116 CYS A N 1
ATOM 913 C CA . CYS A 1 116 ? 15.450 0.993 -14.808 1.00 92.25 116 CYS A CA 1
ATOM 914 C C . CYS A 1 116 ? 15.358 2.426 -15.345 1.00 92.25 116 CYS A C 1
ATOM 916 O O . CYS A 1 116 ? 15.106 3.339 -14.562 1.00 92.25 116 CYS A O 1
ATOM 918 N N . SER A 1 117 ? 15.515 2.635 -16.657 1.00 91.69 117 SER A N 1
ATOM 919 C CA . SER A 1 117 ? 15.427 3.969 -17.262 1.00 91.69 117 SER A CA 1
ATOM 920 C C . SER A 1 117 ? 13.991 4.491 -17.379 1.00 91.69 117 SER A C 1
ATOM 922 O O . SER A 1 117 ? 13.789 5.655 -17.724 1.00 91.69 117 SER A O 1
ATOM 924 N N . ILE A 1 118 ? 12.989 3.650 -17.100 1.00 90.38 118 ILE A N 1
ATOM 925 C CA . ILE A 1 118 ? 11.577 4.037 -17.084 1.00 90.38 118 ILE A CA 1
ATOM 926 C C . ILE A 1 118 ? 11.258 4.745 -15.756 1.00 90.38 118 ILE A C 1
ATOM 928 O O . ILE A 1 118 ? 11.417 4.137 -14.691 1.00 90.38 118 ILE A O 1
ATOM 932 N N . PRO A 1 119 ? 10.756 5.996 -15.779 1.00 89.19 119 PRO A N 1
ATOM 933 C CA . PRO A 1 119 ? 10.287 6.672 -14.574 1.00 89.19 119 PRO A CA 1
ATOM 934 C C . PRO A 1 119 ? 9.165 5.886 -13.884 1.00 89.19 119 PRO A C 1
ATOM 936 O O . PRO A 1 119 ? 8.196 5.471 -14.521 1.00 89.19 119 PRO A O 1
ATOM 939 N N . ARG A 1 120 ? 9.287 5.685 -12.567 1.00 88.12 120 ARG A N 1
ATOM 940 C CA . ARG A 1 120 ? 8.314 4.936 -11.758 1.00 88.12 120 ARG A CA 1
ATOM 941 C C . ARG A 1 120 ? 7.506 5.897 -10.899 1.00 88.12 120 ARG A C 1
ATOM 943 O O . ARG A 1 120 ? 8.044 6.500 -9.973 1.00 88.12 120 ARG A O 1
ATOM 950 N N . TYR A 1 121 ? 6.223 6.030 -11.214 1.00 86.69 121 TYR A N 1
ATOM 951 C CA . TYR A 1 121 ? 5.280 6.866 -10.473 1.00 86.69 121 TYR A CA 1
ATOM 952 C C . TYR A 1 121 ? 4.312 6.008 -9.665 1.00 86.69 121 TYR A C 1
ATOM 954 O O . TYR A 1 121 ? 4.091 4.837 -9.980 1.00 86.69 121 TYR A O 1
ATOM 962 N N . ALA A 1 122 ? 3.728 6.607 -8.628 1.00 85.62 122 ALA A N 1
ATOM 963 C CA . ALA A 1 122 ? 2.674 5.964 -7.858 1.00 85.62 122 ALA A CA 1
ATOM 964 C C . ALA A 1 122 ? 1.461 5.701 -8.756 1.00 85.62 122 ALA A C 1
ATOM 966 O O . ALA A 1 122 ? 1.133 6.514 -9.626 1.00 85.62 122 ALA A O 1
ATOM 967 N N . THR A 1 123 ? 0.796 4.568 -8.532 1.00 87.12 123 THR A N 1
ATOM 968 C CA . THR A 1 123 ? -0.431 4.226 -9.254 1.00 87.12 123 THR A CA 1
ATOM 969 C C . THR A 1 123 ? -1.533 5.236 -8.936 1.00 87.12 123 THR A C 1
ATOM 971 O O . THR A 1 123 ? -1.518 5.901 -7.897 1.00 87.12 123 THR A O 1
ATOM 974 N N . GLU A 1 124 ? -2.535 5.340 -9.810 1.00 90.25 124 GLU A N 1
ATOM 975 C CA . GLU A 1 124 ? -3.694 6.200 -9.550 1.00 90.25 124 GLU A CA 1
ATOM 976 C C . GLU A 1 124 ? -4.402 5.813 -8.240 1.00 90.25 124 GLU A C 1
ATOM 978 O O . GLU A 1 124 ? -4.751 6.683 -7.447 1.00 90.25 124 GLU A O 1
ATOM 983 N N . PHE A 1 125 ? -4.513 4.512 -7.951 1.00 91.88 125 PHE A N 1
ATOM 984 C CA . PHE A 1 125 ? -5.084 3.996 -6.703 1.00 91.88 125 PHE A CA 1
ATOM 985 C C . PHE A 1 125 ? -4.303 4.460 -5.466 1.00 91.88 125 PHE A C 1
ATOM 987 O O . PHE A 1 125 ? -4.906 4.915 -4.488 1.00 91.88 125 PHE A O 1
ATOM 994 N N . ALA A 1 126 ? -2.967 4.404 -5.513 1.00 89.31 126 ALA A N 1
ATOM 995 C CA . ALA A 1 126 ? -2.114 4.896 -4.434 1.00 89.31 126 ALA A CA 1
ATOM 996 C C . ALA A 1 126 ? -2.267 6.415 -4.245 1.00 89.31 126 ALA A C 1
ATOM 998 O O . ALA A 1 126 ? -2.371 6.886 -3.115 1.00 89.31 126 ALA A O 1
ATOM 999 N N . ASN A 1 127 ? -2.356 7.183 -5.336 1.00 90.94 127 ASN A N 1
ATOM 1000 C CA . ASN A 1 127 ? -2.560 8.633 -5.272 1.00 90.94 127 ASN A CA 1
ATOM 1001 C C . ASN A 1 127 ? -3.925 9.008 -4.683 1.00 90.94 127 ASN A C 1
ATOM 1003 O O . ASN A 1 127 ? -3.990 9.870 -3.809 1.00 90.94 127 ASN A O 1
ATOM 1007 N N . VAL A 1 128 ? -4.997 8.338 -5.113 1.00 93.00 128 VAL A N 1
ATOM 1008 C CA . VAL A 1 128 ? -6.358 8.569 -4.604 1.00 93.00 128 VAL A CA 1
ATOM 1009 C C . VAL A 1 128 ? -6.438 8.288 -3.105 1.00 93.00 128 VAL A C 1
ATOM 1011 O O . VAL A 1 128 ? -7.051 9.064 -2.377 1.00 93.00 128 VAL A O 1
ATOM 1014 N N . SER A 1 129 ? -5.772 7.234 -2.625 1.00 93.00 129 SER A N 1
ATOM 1015 C CA . SER A 1 129 ? -5.812 6.821 -1.212 1.00 93.00 129 SER A CA 1
ATOM 1016 C C . SER A 1 129 ? -5.428 7.936 -0.243 1.00 93.00 129 SER A C 1
ATOM 1018 O O . SER A 1 129 ? -6.050 8.077 0.809 1.00 93.00 129 SER A O 1
ATOM 1020 N N . LYS A 1 130 ? -4.482 8.798 -0.636 1.00 91.50 130 LYS A N 1
ATOM 1021 C CA . LYS A 1 130 ? -3.974 9.897 0.199 1.00 91.50 130 LYS A CA 1
ATOM 1022 C C . LYS A 1 130 ? -5.056 10.895 0.622 1.00 91.50 130 LYS A C 1
ATOM 1024 O O . LYS A 1 130 ? -4.900 11.556 1.641 1.00 91.50 130 LYS A O 1
ATOM 1029 N N . SER A 1 131 ? -6.145 11.018 -0.140 1.00 92.00 131 SER A N 1
ATOM 1030 C CA . SER A 1 131 ? -7.263 11.924 0.176 1.00 92.00 131 SER A CA 1
ATOM 1031 C C . SER A 1 131 ? -8.323 11.305 1.101 1.00 92.00 131 SER A C 1
ATOM 1033 O O . SER A 1 131 ? -9.210 12.012 1.600 1.00 92.00 131 SER A O 1
ATOM 1035 N N . TYR A 1 132 ? -8.245 9.994 1.329 1.00 93.38 132 TYR A N 1
ATOM 1036 C CA . TYR A 1 132 ? -9.203 9.250 2.142 1.00 93.38 132 TYR A CA 1
ATOM 1037 C C . TYR A 1 132 ? -8.612 8.758 3.459 1.00 93.38 132 TYR A C 1
ATOM 1039 O O . TYR A 1 132 ? -9.339 8.712 4.446 1.00 93.38 132 TYR A O 1
ATOM 1047 N N . THR A 1 133 ? -7.320 8.425 3.487 1.00 90.94 133 THR A N 1
ATOM 1048 C CA . THR A 1 133 ? -6.668 7.934 4.703 1.00 90.94 133 THR A CA 1
ATOM 1049 C C . THR A 1 133 ? -6.420 9.035 5.729 1.00 90.94 133 THR A C 1
ATOM 1051 O O . THR A 1 133 ? -6.265 10.206 5.388 1.00 90.94 133 THR A O 1
ATOM 1054 N N . ASP A 1 134 ? -6.326 8.644 6.993 1.00 89.12 134 ASP A N 1
ATOM 1055 C CA . ASP A 1 134 ? -6.120 9.534 8.135 1.00 89.12 134 ASP A CA 1
ATOM 1056 C C . ASP A 1 134 ? -4.698 10.075 8.244 1.00 89.12 134 ASP A C 1
ATOM 1058 O O . ASP A 1 134 ? -4.493 11.203 8.693 1.00 89.12 134 ASP A O 1
ATOM 1062 N N . GLY A 1 135 ? -3.728 9.283 7.792 1.00 87.19 135 GLY A N 1
ATOM 1063 C CA . GLY A 1 135 ? -2.320 9.643 7.809 1.00 87.19 135 GLY A CA 1
ATOM 1064 C C . GLY A 1 135 ? -1.546 9.088 6.621 1.00 87.19 135 GLY A C 1
ATOM 1065 O O . GLY A 1 135 ? -2.024 8.251 5.857 1.00 87.19 135 GLY A O 1
ATOM 1066 N N . LEU A 1 136 ? -0.312 9.562 6.485 1.00 89.62 136 LEU A N 1
ATOM 1067 C CA . LEU A 1 136 ? 0.669 9.063 5.525 1.00 89.62 136 LEU A CA 1
ATOM 1068 C C . LEU A 1 136 ? 1.899 8.586 6.295 1.00 89.62 136 LEU A C 1
ATOM 1070 O O . LEU A 1 136 ? 2.364 9.282 7.204 1.00 89.62 136 LEU A O 1
ATOM 1074 N N . ILE A 1 137 ? 2.423 7.414 5.953 1.00 87.12 137 ILE A N 1
ATOM 1075 C CA . ILE A 1 137 ? 3.670 6.887 6.512 1.00 87.12 137 ILE A CA 1
ATOM 1076 C C . ILE A 1 137 ? 4.590 6.541 5.344 1.00 87.12 137 ILE A C 1
ATOM 1078 O O . ILE A 1 137 ? 4.286 5.643 4.565 1.00 87.12 137 ILE A O 1
ATOM 1082 N N . SER A 1 138 ? 5.713 7.249 5.239 1.00 86.88 138 SER A N 1
ATOM 1083 C CA . SER A 1 138 ? 6.788 6.933 4.298 1.00 86.88 138 SER A CA 1
ATOM 1084 C C . SER A 1 138 ? 7.645 5.817 4.883 1.00 86.88 138 SER A C 1
ATOM 1086 O O . SER A 1 138 ? 8.241 5.981 5.949 1.00 86.88 138 SER A O 1
ATOM 1088 N N . ILE A 1 139 ? 7.695 4.660 4.220 1.00 84.06 139 ILE A N 1
ATOM 1089 C CA . ILE A 1 139 ? 8.415 3.503 4.763 1.00 84.06 139 ILE A CA 1
ATOM 1090 C C . ILE A 1 139 ? 9.926 3.745 4.821 1.00 84.06 139 ILE A C 1
ATOM 1092 O O . ILE A 1 139 ? 10.613 3.192 5.677 1.00 84.06 139 ILE A O 1
ATOM 1096 N N . GLU A 1 140 ? 10.449 4.583 3.926 1.00 83.94 140 GLU A N 1
ATOM 1097 C CA . GLU A 1 140 ? 11.860 4.948 3.898 1.00 83.94 140 GLU A CA 1
ATOM 1098 C C . GLU A 1 140 ? 12.296 5.621 5.203 1.00 83.94 140 GLU A C 1
ATOM 1100 O O . GLU A 1 140 ? 13.418 5.386 5.649 1.00 83.94 140 GLU A O 1
ATOM 1105 N N . ASP A 1 141 ? 11.402 6.376 5.847 1.00 86.00 141 ASP A N 1
ATOM 1106 C CA . ASP A 1 141 ? 11.674 7.018 7.134 1.00 86.00 141 ASP A CA 1
ATOM 1107 C C . ASP A 1 141 ? 11.702 5.982 8.268 1.00 86.00 141 ASP A C 1
ATOM 1109 O O . ASP A 1 141 ? 12.520 6.076 9.186 1.00 86.00 141 ASP A O 1
ATOM 1113 N N . CYS A 1 142 ? 10.878 4.934 8.167 1.00 84.75 142 CYS A N 1
ATOM 1114 C CA . CYS A 1 142 ? 10.819 3.846 9.145 1.00 84.75 142 CYS A CA 1
ATOM 1115 C C . CYS A 1 142 ? 12.092 2.990 9.168 1.00 84.75 142 CYS A C 1
ATOM 1117 O O . CYS A 1 142 ? 12.414 2.388 10.190 1.00 84.75 142 CYS A O 1
ATOM 1119 N N . TRP A 1 143 ? 12.830 2.933 8.057 1.00 81.69 143 TRP A N 1
ATOM 1120 C CA . TRP A 1 143 ? 14.046 2.124 7.919 1.00 81.69 143 TRP A CA 1
ATOM 1121 C C . TRP A 1 143 ? 15.336 2.865 8.278 1.00 81.69 143 TRP A C 1
ATOM 1123 O O . TRP A 1 143 ? 16.432 2.351 8.061 1.00 81.69 143 TRP A O 1
ATOM 1133 N N . THR A 1 144 ? 15.240 4.052 8.879 1.00 84.75 144 THR A N 1
ATOM 1134 C CA . THR A 1 144 ? 16.398 4.851 9.322 1.00 84.75 144 THR A CA 1
ATOM 1135 C C . THR A 1 144 ? 16.988 4.378 10.664 1.00 84.75 144 THR A C 1
ATOM 1137 O O . THR A 1 144 ? 17.559 5.152 11.431 1.00 84.75 144 THR A O 1
ATOM 1140 N N . GLY A 1 145 ? 16.873 3.078 10.953 1.00 80.31 145 GLY A N 1
ATOM 1141 C CA . GLY A 1 145 ? 17.288 2.455 12.208 1.00 80.31 145 GLY A CA 1
ATOM 1142 C C . GLY A 1 145 ? 16.228 2.546 13.308 1.00 80.31 145 GLY A C 1
ATOM 1143 O O . GLY A 1 145 ? 15.060 2.837 13.054 1.00 80.31 145 GLY A O 1
ATOM 1144 N N . ALA A 1 146 ? 16.640 2.293 14.553 1.00 85.81 146 ALA A N 1
ATOM 1145 C CA . ALA A 1 146 ? 15.722 2.185 15.690 1.00 85.81 146 ALA A CA 1
ATOM 1146 C C . ALA A 1 146 ? 14.870 3.450 15.911 1.00 85.81 146 ALA A C 1
ATOM 1148 O O . ALA A 1 146 ? 13.697 3.345 16.249 1.00 85.81 146 ALA A O 1
ATOM 1149 N N . ALA A 1 147 ? 15.425 4.645 15.681 1.00 87.00 147 ALA A N 1
ATOM 1150 C CA . ALA A 1 147 ? 14.682 5.897 15.837 1.00 87.00 147 ALA A CA 1
ATOM 1151 C C . ALA A 1 147 ? 13.541 6.033 14.810 1.00 87.00 147 ALA A C 1
ATOM 1153 O O . ALA A 1 147 ? 12.417 6.370 15.184 1.00 87.00 147 ALA A O 1
ATOM 1154 N N . GLY A 1 148 ? 13.808 5.723 13.536 1.00 86.69 148 GLY A N 1
ATOM 1155 C CA . GLY A 1 148 ? 12.789 5.715 12.483 1.00 86.69 148 GLY A CA 1
ATOM 1156 C C . GLY A 1 148 ? 11.710 4.666 12.732 1.00 86.69 148 GLY A C 1
ATOM 1157 O O . GLY A 1 148 ? 10.518 4.967 12.674 1.00 86.69 148 GLY A O 1
ATOM 1158 N N . ALA A 1 149 ? 12.126 3.454 13.103 1.00 86.06 149 ALA A N 1
ATOM 1159 C CA . ALA A 1 149 ? 11.221 2.361 13.437 1.00 86.06 149 ALA A CA 1
ATOM 1160 C C . ALA A 1 149 ? 10.289 2.725 14.607 1.00 86.06 149 ALA A C 1
ATOM 1162 O O . ALA A 1 149 ? 9.074 2.564 14.493 1.00 86.06 149 ALA A O 1
ATOM 1163 N N . ALA A 1 150 ? 10.836 3.285 15.692 1.00 86.94 150 ALA A N 1
ATOM 1164 C CA . ALA A 1 150 ? 10.059 3.728 16.848 1.00 86.94 150 ALA A CA 1
ATOM 1165 C C . ALA A 1 150 ? 9.074 4.850 16.489 1.00 86.94 150 ALA A C 1
ATOM 1167 O O . ALA A 1 150 ? 7.926 4.823 16.928 1.00 86.94 150 ALA A O 1
ATOM 1168 N N . SER A 1 151 ? 9.495 5.815 15.664 1.00 88.50 151 SER A N 1
ATOM 1169 C CA . SER A 1 151 ? 8.625 6.904 15.208 1.00 88.50 151 SER A CA 1
ATOM 1170 C C . SER A 1 151 ? 7.445 6.383 14.382 1.00 88.50 151 SER A C 1
ATOM 1172 O O . SER A 1 151 ? 6.301 6.765 14.636 1.00 88.50 151 SER A O 1
ATOM 1174 N N . CYS A 1 152 ? 7.694 5.466 13.443 1.00 87.44 152 CYS A N 1
ATOM 1175 C CA . CYS A 1 152 ? 6.631 4.868 12.638 1.00 87.44 152 CYS A CA 1
ATOM 1176 C C . CYS A 1 152 ? 5.679 4.005 13.467 1.00 87.44 152 CYS A C 1
ATOM 1178 O O . CYS A 1 152 ? 4.464 4.102 13.284 1.00 87.44 152 CYS A O 1
ATOM 1180 N N . LEU A 1 153 ? 6.209 3.198 14.392 1.00 86.44 153 LEU A N 1
ATOM 1181 C CA . LEU A 1 153 ? 5.383 2.387 15.283 1.00 86.44 153 LEU A CA 1
ATOM 1182 C C . LEU A 1 153 ? 4.493 3.269 16.165 1.00 86.44 153 LEU A C 1
ATOM 1184 O O . LEU A 1 153 ? 3.290 3.038 16.249 1.00 86.44 153 LEU A O 1
ATOM 1188 N N . SER A 1 154 ? 5.065 4.328 16.744 1.00 87.44 154 SER A N 1
ATOM 1189 C CA . SER A 1 154 ? 4.339 5.267 17.602 1.00 87.44 154 SER A CA 1
ATOM 1190 C C . SER A 1 154 ? 3.208 5.947 16.853 1.00 87.44 154 SER A C 1
ATOM 1192 O O . SER A 1 154 ? 2.089 6.016 17.355 1.00 87.4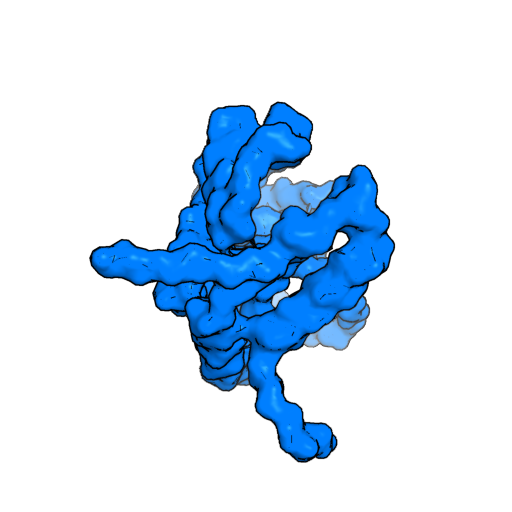4 154 SER A O 1
ATOM 1194 N N . LYS A 1 155 ? 3.472 6.383 15.619 1.00 86.81 155 LYS A N 1
ATOM 1195 C CA . LYS A 1 155 ? 2.452 6.982 14.765 1.00 86.81 155 LYS A CA 1
ATOM 1196 C C . LYS A 1 155 ? 1.317 6.002 14.467 1.00 86.81 155 LYS A C 1
ATOM 1198 O O . LYS A 1 155 ? 0.160 6.379 14.597 1.00 86.81 155 LYS A O 1
ATOM 1203 N N . ALA A 1 156 ? 1.633 4.758 14.109 1.00 83.94 156 ALA A N 1
ATOM 1204 C CA . ALA A 1 156 ? 0.621 3.744 13.816 1.00 83.94 156 ALA A CA 1
ATOM 1205 C C . ALA A 1 156 ? -0.246 3.397 15.043 1.00 83.94 156 ALA A C 1
ATOM 1207 O O . ALA A 1 156 ? -1.459 3.262 14.907 1.00 83.94 156 ALA A O 1
ATOM 1208 N N . LEU A 1 157 ? 0.354 3.294 16.234 1.00 84.94 157 LEU A N 1
ATOM 1209 C CA . LEU A 1 157 ? -0.367 3.014 17.483 1.00 84.94 157 LEU A CA 1
ATOM 1210 C C . LEU A 1 157 ? -1.235 4.195 17.930 1.00 84.94 157 LEU A C 1
ATOM 1212 O O . LEU A 1 157 ? -2.387 4.006 18.323 1.00 84.94 157 LEU A O 1
ATOM 1216 N N . HIS A 1 158 ? -0.728 5.420 17.789 1.00 86.44 158 HIS A N 1
ATOM 1217 C CA . HIS A 1 158 ? -1.475 6.626 18.128 1.00 86.44 158 HIS A CA 1
ATOM 1218 C C . HIS A 1 158 ? -2.785 6.743 17.330 1.00 86.44 158 HIS A C 1
ATOM 1220 O O . HIS A 1 158 ? -3.800 7.172 17.875 1.00 86.44 158 HIS A O 1
ATOM 1226 N N . GLU A 1 159 ? -2.804 6.319 16.061 1.00 82.88 159 GLU A N 1
ATOM 1227 C CA . GLU A 1 159 ? -4.016 6.344 15.226 1.00 82.88 159 GLU A CA 1
ATOM 1228 C C . GLU A 1 159 ? -5.177 5.506 15.794 1.00 82.88 159 GLU A C 1
ATOM 1230 O O . GLU A 1 159 ? -6.342 5.809 15.534 1.00 82.88 159 GLU A O 1
ATOM 1235 N N . VAL A 1 160 ? -4.876 4.493 16.610 1.00 82.00 160 VAL A N 1
ATOM 1236 C CA . VAL A 1 160 ? -5.870 3.645 17.288 1.00 82.00 160 VAL A CA 1
ATOM 1237 C C . VAL A 1 160 ? -6.010 3.926 18.783 1.00 82.00 160 VAL A C 1
ATOM 1239 O O . VAL A 1 160 ? -6.731 3.208 19.477 1.00 82.00 160 VAL A O 1
ATOM 1242 N N . GLY A 1 161 ? -5.381 4.999 19.268 1.00 83.62 161 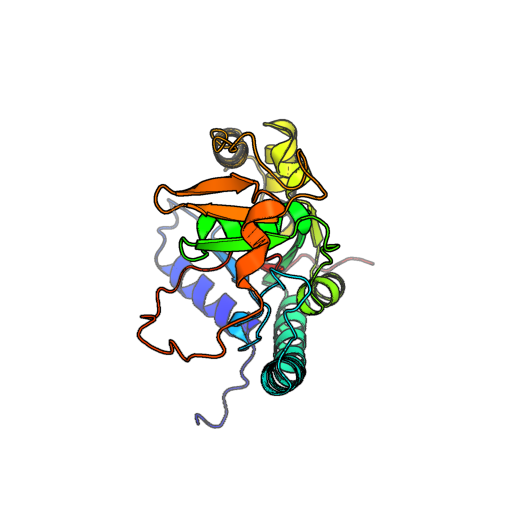GLY A N 1
ATOM 1243 C CA . GLY A 1 161 ? -5.427 5.409 20.670 1.00 83.62 161 GLY A CA 1
ATOM 1244 C C . GLY A 1 161 ? -4.562 4.554 21.597 1.00 83.62 161 GLY A C 1
ATOM 1245 O O . GLY A 1 161 ? -4.824 4.530 22.797 1.00 83.62 161 GLY A O 1
ATOM 1246 N N . LEU A 1 162 ? -3.561 3.856 21.055 1.00 83.88 162 LEU A N 1
ATOM 1247 C CA . LEU A 1 162 ? -2.614 3.049 21.822 1.00 83.88 162 LEU A CA 1
ATOM 1248 C C . LEU A 1 162 ? -1.294 3.799 22.041 1.00 83.88 162 LEU A C 1
ATOM 1250 O O . LEU A 1 162 ? -0.866 4.601 21.208 1.00 83.88 162 LEU A O 1
ATOM 1254 N N . ASP A 1 163 ? -0.641 3.506 23.165 1.00 82.94 163 ASP A N 1
ATOM 1255 C CA . ASP A 1 163 ? 0.713 3.974 23.473 1.00 82.94 163 ASP A CA 1
ATOM 1256 C C . ASP A 1 163 ? 1.761 2.981 22.938 1.00 82.94 163 ASP A C 1
ATOM 1258 O O . ASP A 1 163 ? 1.477 1.809 22.692 1.00 82.94 163 ASP A O 1
ATOM 1262 N N . MET A 1 164 ? 2.992 3.454 22.782 1.00 77.44 164 MET A N 1
ATOM 1263 C CA . MET A 1 164 ? 4.175 2.651 22.508 1.00 77.44 164 MET A CA 1
ATOM 1264 C C . MET A 1 164 ? 4.580 1.735 23.660 1.00 77.44 164 MET A C 1
ATOM 1266 O O . MET A 1 164 ? 5.170 0.697 23.376 1.00 77.44 164 MET A O 1
ATOM 1270 N N . GLU A 1 165 ? 4.308 2.090 24.919 1.00 75.75 165 GLU A N 1
ATOM 1271 C CA . GLU A 1 165 ? 4.755 1.351 26.119 1.00 75.75 165 GLU A CA 1
ATOM 1272 C C . GLU A 1 165 ? 4.606 -0.190 26.026 1.00 75.75 165 GLU A C 1
ATOM 1274 O O . GLU A 1 165 ? 5.587 -0.885 26.303 1.00 75.75 165 GLU A O 1
ATOM 1279 N N . PRO A 1 166 ? 3.479 -0.771 25.551 1.00 68.62 166 PRO A N 1
ATOM 1280 C CA . PRO A 1 166 ? 3.313 -2.227 25.458 1.00 68.62 166 PRO A CA 1
ATOM 1281 C C . PRO A 1 166 ? 4.229 -2.917 24.433 1.00 68.62 166 PRO A C 1
ATOM 1283 O O . PRO A 1 166 ? 4.583 -4.081 24.606 1.00 68.62 166 PRO A O 1
ATOM 1286 N N . MET A 1 167 ? 4.613 -2.228 23.351 1.00 71.38 167 MET A N 1
ATOM 1287 C CA . MET A 1 167 ? 5.478 -2.782 22.294 1.00 71.38 167 MET A CA 1
ATOM 1288 C C . MET A 1 167 ? 6.943 -2.358 22.459 1.00 71.38 167 MET A C 1
ATOM 1290 O O . MET A 1 167 ? 7.858 -3.129 22.156 1.00 71.38 167 MET A O 1
ATOM 1294 N N . GLY A 1 168 ? 7.162 -1.135 22.939 1.00 75.06 168 GLY A N 1
ATOM 1295 C CA . GLY A 1 168 ? 8.430 -0.530 23.322 1.00 75.06 168 GLY A CA 1
ATOM 1296 C C . GLY A 1 168 ? 9.603 -0.879 22.408 1.00 75.06 168 GLY A C 1
ATOM 1297 O O . GLY A 1 168 ? 9.563 -0.764 21.176 1.00 75.06 168 GLY A O 1
ATOM 1298 N N . LYS A 1 169 ? 10.689 -1.325 23.041 1.00 81.81 169 LYS A N 1
ATOM 1299 C CA . LYS A 1 169 ? 11.915 -1.719 22.348 1.00 81.81 169 LYS A CA 1
ATOM 1300 C C . LYS A 1 169 ? 11.711 -2.948 21.457 1.00 81.81 169 LYS A C 1
ATOM 1302 O O . LYS A 1 169 ? 12.267 -2.983 20.368 1.00 81.81 169 LYS A O 1
ATOM 1307 N N . ALA A 1 170 ? 10.904 -3.923 21.876 1.00 83.62 170 ALA A N 1
ATOM 1308 C CA . ALA A 1 170 ? 10.709 -5.164 21.124 1.00 83.62 170 ALA A CA 1
ATOM 1309 C C . ALA A 1 170 ? 10.055 -4.913 19.754 1.00 83.62 170 ALA A C 1
ATOM 1311 O O . ALA A 1 170 ? 10.528 -5.425 18.740 1.00 83.62 170 ALA A O 1
ATOM 1312 N N . GLY A 1 171 ? 9.020 -4.068 19.705 1.00 80.31 171 GLY A N 1
ATOM 1313 C CA . GLY A 1 171 ? 8.388 -3.648 18.453 1.00 80.31 171 GLY A CA 1
ATOM 1314 C C . GLY A 1 171 ? 9.333 -2.831 17.572 1.00 80.31 171 GLY A C 1
ATOM 1315 O O . GLY A 1 171 ? 9.404 -3.049 16.363 1.00 80.31 171 GLY A O 1
ATOM 1316 N N . THR A 1 172 ? 10.122 -1.946 18.186 1.00 82.88 172 THR A N 1
ATOM 1317 C CA . THR A 1 172 ? 11.142 -1.156 17.482 1.00 82.88 172 THR A CA 1
ATOM 1318 C C . THR A 1 172 ? 12.219 -2.046 16.858 1.00 82.88 172 THR A C 1
ATOM 1320 O O . THR A 1 172 ? 12.552 -1.866 15.691 1.00 82.88 172 THR A O 1
ATOM 1323 N N . ASP A 1 173 ? 12.738 -3.025 17.601 1.00 82.62 173 ASP A N 1
ATOM 1324 C CA . ASP A 1 173 ? 13.755 -3.966 17.123 1.00 82.62 173 ASP A CA 1
ATOM 1325 C C . ASP A 1 173 ? 13.208 -4.832 15.974 1.00 82.62 173 ASP A C 1
ATOM 1327 O O . ASP A 1 173 ? 13.894 -5.043 14.973 1.00 82.62 173 ASP A O 1
ATOM 1331 N N . ALA A 1 174 ? 11.954 -5.288 16.081 1.00 81.62 174 ALA A N 1
ATOM 1332 C CA . ALA A 1 174 ? 11.289 -6.052 15.027 1.00 81.62 174 ALA A CA 1
ATOM 1333 C C . ALA A 1 174 ? 11.110 -5.231 13.736 1.00 81.62 174 ALA A C 1
ATOM 1335 O O . ALA A 1 174 ? 11.329 -5.749 12.641 1.00 81.62 174 ALA A O 1
ATOM 1336 N N . MET A 1 175 ? 10.749 -3.948 13.854 1.00 77.12 175 MET A N 1
ATOM 1337 C CA . MET A 1 175 ? 10.579 -3.043 12.711 1.00 77.12 175 MET A CA 1
ATOM 1338 C C . MET A 1 175 ? 11.895 -2.549 12.110 1.00 77.12 175 MET A C 1
ATOM 1340 O O . MET A 1 175 ? 11.968 -2.355 10.898 1.00 77.12 175 MET A O 1
ATOM 1344 N N . ALA A 1 176 ? 12.932 -2.356 12.929 1.00 73.44 176 ALA A N 1
ATOM 1345 C CA . ALA A 1 176 ? 14.261 -1.986 12.451 1.00 73.44 176 ALA A CA 1
ATOM 1346 C C . ALA A 1 176 ? 14.845 -3.066 11.523 1.00 73.44 176 ALA A C 1
ATOM 1348 O O . ALA A 1 176 ? 15.627 -2.741 10.630 1.00 73.44 176 ALA A O 1
ATOM 1349 N N . GLY A 1 177 ? 14.399 -4.317 11.695 1.00 62.47 177 GLY A N 1
ATOM 1350 C CA . GLY A 1 177 ? 14.693 -5.444 10.824 1.00 62.47 177 GLY A CA 1
ATOM 1351 C C . GLY A 1 177 ? 16.145 -5.916 10.910 1.00 62.47 177 GLY A C 1
ATOM 1352 O O . GLY A 1 177 ? 17.089 -5.156 11.113 1.00 62.47 177 GLY A O 1
ATOM 1353 N N . THR A 1 178 ? 16.356 -7.211 10.697 1.00 51.09 178 THR A N 1
ATOM 1354 C CA . THR A 1 178 ? 17.663 -7.724 10.278 1.00 51.09 178 THR A CA 1
ATOM 1355 C C . THR A 1 178 ? 17.794 -7.419 8.791 1.00 51.09 178 THR A C 1
ATOM 1357 O O . THR A 1 178 ? 17.015 -7.957 8.004 1.00 51.09 178 THR A O 1
ATOM 1360 N N . GLY A 1 179 ? 18.702 -6.515 8.410 1.00 48.28 179 GLY A N 1
ATOM 1361 C CA . GLY A 1 179 ? 18.819 -6.007 7.040 1.00 48.28 179 GLY A CA 1
ATOM 1362 C C . GLY A 1 179 ? 18.707 -7.114 5.990 1.00 48.28 179 GLY A C 1
ATOM 1363 O O . GLY A 1 179 ? 19.543 -8.016 5.941 1.00 48.28 179 GLY A O 1
ATOM 1364 N N . ILE A 1 180 ? 17.660 -7.050 5.160 1.00 47.59 180 ILE A N 1
ATOM 1365 C CA . ILE A 1 180 ? 17.552 -7.904 3.978 1.00 47.59 180 ILE A CA 1
ATOM 1366 C C . ILE A 1 180 ? 18.777 -7.572 3.136 1.00 47.59 180 ILE A C 1
ATOM 1368 O O . ILE A 1 180 ? 18.985 -6.413 2.777 1.00 47.59 180 ILE A O 1
ATOM 1372 N N . THR A 1 181 ? 19.629 -8.564 2.893 1.00 43.66 181 THR A N 1
ATOM 1373 C CA . THR A 1 181 ? 20.865 -8.398 2.133 1.00 43.66 181 THR A CA 1
ATOM 1374 C C . THR A 1 181 ? 20.477 -7.932 0.737 1.00 43.66 181 THR A C 1
ATOM 1376 O O . THR A 1 181 ? 20.001 -8.704 -0.090 1.00 43.66 181 THR A O 1
ATOM 1379 N N . HIS A 1 182 ? 20.587 -6.628 0.503 1.00 50.09 182 HIS A N 1
ATOM 1380 C CA . HIS A 1 182 ? 20.332 -6.059 -0.803 1.00 50.09 182 HIS A CA 1
ATOM 1381 C C . HIS A 1 182 ? 21.420 -6.579 -1.734 1.00 50.09 182 HIS A C 1
ATOM 1383 O O . HIS A 1 182 ? 22.610 -6.387 -1.476 1.00 50.09 182 HIS A O 1
ATOM 1389 N N . THR A 1 183 ? 21.018 -7.229 -2.823 1.00 56.00 183 THR A N 1
ATOM 1390 C CA . THR A 1 183 ? 21.895 -7.410 -3.976 1.00 56.00 183 THR A CA 1
ATOM 1391 C C . THR A 1 183 ? 22.531 -6.051 -4.294 1.00 56.00 183 THR A C 1
ATOM 1393 O O . THR A 1 183 ? 21.843 -5.027 -4.303 1.00 56.00 183 THR A O 1
ATOM 1396 N N . SER A 1 184 ? 23.840 -5.999 -4.550 1.00 64.50 184 SER A N 1
ATOM 1397 C CA . SER A 1 184 ? 24.545 -4.740 -4.880 1.00 64.50 184 SER A CA 1
ATOM 1398 C C . SER A 1 184 ? 23.985 -4.047 -6.137 1.00 64.50 184 SER A C 1
ATOM 1400 O O . SER A 1 184 ? 24.214 -2.858 -6.387 1.00 64.50 184 SER A O 1
ATOM 1402 N N . LEU A 1 185 ? 23.211 -4.791 -6.926 1.00 83.19 185 LEU A N 1
ATOM 1403 C CA . LEU A 1 185 ? 22.552 -4.362 -8.143 1.00 83.19 185 LEU A CA 1
ATOM 1404 C C . LEU A 1 185 ? 21.110 -3.912 -7.880 1.00 83.19 185 LEU A C 1
ATOM 1406 O O . LEU A 1 185 ? 20.286 -4.669 -7.369 1.00 83.19 185 LEU A O 1
ATOM 1410 N N . SER A 1 186 ? 20.813 -2.666 -8.255 1.00 87.19 186 SER A N 1
ATOM 1411 C CA . SER A 1 186 ? 19.478 -2.064 -8.212 1.00 87.19 186 SER A CA 1
ATOM 1412 C C . SER A 1 186 ? 19.361 -0.922 -9.224 1.00 87.19 186 SER A C 1
ATOM 1414 O O . SER A 1 186 ? 20.374 -0.412 -9.709 1.00 87.19 186 SER A O 1
ATOM 1416 N N . CYS A 1 187 ? 18.144 -0.426 -9.465 1.00 88.69 187 CYS A N 1
ATOM 1417 C CA . CYS A 1 187 ? 17.955 0.815 -10.226 1.00 88.69 187 CYS A CA 1
ATOM 1418 C C . CYS A 1 187 ? 18.564 2.053 -9.549 1.00 88.69 187 CYS A C 1
ATOM 1420 O O . CYS A 1 187 ? 18.756 3.069 -10.204 1.00 88.69 187 CYS A O 1
ATOM 1422 N N . THR A 1 188 ? 18.879 2.005 -8.250 1.00 86.31 188 THR A N 1
ATOM 1423 C CA . THR A 1 188 ? 19.589 3.108 -7.585 1.00 86.31 188 THR A CA 1
ATOM 1424 C C . THR A 1 188 ? 21.068 3.116 -7.961 1.00 86.31 18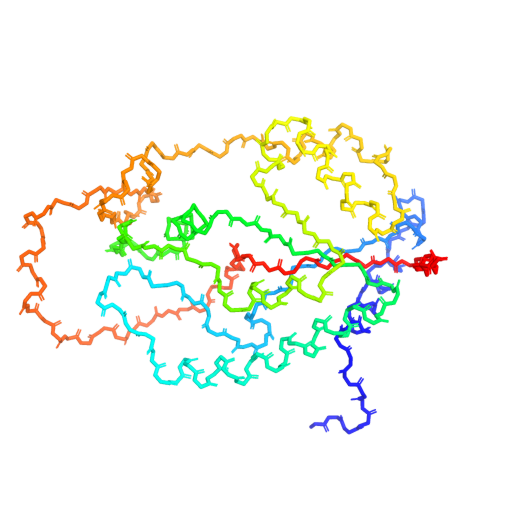8 THR A C 1
ATOM 1426 O O . THR A 1 188 ? 21.628 4.181 -8.195 1.00 86.31 188 THR A O 1
ATOM 1429 N N . THR A 1 189 ? 21.702 1.943 -8.049 1.00 86.94 189 THR A N 1
ATOM 1430 C CA . THR A 1 189 ? 23.119 1.838 -8.430 1.00 86.94 189 THR A CA 1
ATOM 1431 C C . THR A 1 189 ? 23.321 1.885 -9.946 1.00 86.94 189 THR A C 1
ATOM 1433 O O . THR A 1 189 ? 24.383 2.292 -10.404 1.00 86.94 189 THR A O 1
ATOM 1436 N N . ASN A 1 190 ? 22.310 1.493 -10.728 1.00 90.50 190 ASN A N 1
ATOM 1437 C CA . ASN A 1 190 ? 22.364 1.377 -12.186 1.00 90.50 190 ASN A CA 1
ATOM 1438 C C . ASN A 1 190 ? 21.067 1.932 -12.824 1.00 90.50 190 ASN A C 1
ATOM 1440 O O . ASN A 1 190 ? 20.225 1.160 -13.292 1.00 90.50 190 ASN A O 1
ATOM 1444 N N . PRO A 1 191 ? 20.864 3.261 -12.837 1.00 90.50 191 PRO A N 1
ATOM 1445 C CA . PRO A 1 191 ? 19.573 3.873 -13.173 1.00 90.50 191 PRO A CA 1
ATOM 1446 C C . PRO A 1 191 ? 19.164 3.758 -14.644 1.00 90.50 191 PRO A C 1
ATOM 1448 O O . PRO A 1 191 ? 18.012 4.007 -14.974 1.00 90.50 191 PRO A O 1
ATOM 1451 N N . THR A 1 192 ? 20.077 3.391 -15.541 1.00 90.81 192 THR A N 1
ATOM 1452 C CA . THR A 1 192 ? 19.809 3.277 -16.984 1.00 90.81 192 THR A CA 1
ATOM 1453 C C . THR A 1 192 ? 19.929 1.850 -17.514 1.00 90.81 192 THR A C 1
ATOM 1455 O O . THR A 1 192 ? 19.805 1.635 -18.718 1.00 90.81 192 THR A O 1
ATOM 1458 N N . SER A 1 193 ? 20.180 0.879 -16.634 1.00 92.19 193 SER A N 1
ATOM 1459 C CA . SER A 1 193 ? 20.386 -0.516 -17.018 1.00 92.19 193 SER A CA 1
ATOM 1460 C C . SER A 1 193 ? 19.071 -1.275 -17.154 1.00 92.19 193 SER A C 1
ATOM 1462 O O . SER A 1 193 ? 18.087 -0.985 -16.472 1.00 92.19 193 SER A O 1
ATOM 1464 N N . ILE A 1 194 ? 19.096 -2.306 -17.994 1.00 93.75 194 ILE A N 1
ATOM 1465 C CA . ILE A 1 194 ? 18.075 -3.351 -18.012 1.00 93.75 194 ILE A CA 1
ATOM 1466 C C . ILE A 1 194 ? 18.596 -4.512 -17.169 1.00 93.75 194 ILE A C 1
ATOM 1468 O O . ILE A 1 194 ? 19.742 -4.935 -17.329 1.00 93.75 194 ILE A O 1
ATOM 1472 N N . PHE A 1 195 ? 17.767 -5.014 -16.262 1.00 93.88 195 PHE A N 1
ATOM 1473 C CA . PHE A 1 195 ? 18.068 -6.176 -15.436 1.00 93.88 195 PHE A CA 1
ATOM 1474 C C . PHE A 1 195 ? 17.298 -7.391 -15.915 1.00 93.88 195 PHE A C 1
ATOM 1476 O O . PHE A 1 195 ? 16.142 -7.264 -16.291 1.00 93.88 195 PHE A O 1
ATOM 1483 N N . LYS A 1 196 ? 17.911 -8.572 -15.843 1.00 94.31 196 LYS A N 1
ATOM 1484 C CA . LYS A 1 196 ? 17.250 -9.856 -16.085 1.00 94.31 196 LYS A CA 1
ATOM 1485 C C . LYS A 1 196 ? 17.197 -10.673 -14.803 1.00 94.31 196 LYS A C 1
ATOM 1487 O O . LYS A 1 196 ? 18.219 -10.807 -14.124 1.00 94.31 196 LYS A O 1
ATOM 1492 N N . ARG A 1 197 ? 16.024 -11.226 -14.489 1.00 91.75 197 ARG A N 1
ATOM 1493 C CA . ARG A 1 197 ? 15.812 -12.106 -13.336 1.00 91.75 197 ARG A CA 1
ATOM 1494 C C . ARG A 1 197 ? 16.487 -13.455 -13.564 1.00 91.75 197 ARG A C 1
ATOM 1496 O O . ARG A 1 197 ? 16.294 -14.072 -14.611 1.00 91.75 197 ARG A O 1
ATOM 1503 N N . LEU A 1 198 ? 17.258 -13.922 -12.590 1.00 90.00 198 LEU A N 1
ATOM 1504 C CA . LEU A 1 198 ? 17.908 -15.231 -12.615 1.00 90.00 198 LEU A CA 1
ATOM 1505 C C . LEU A 1 198 ? 17.096 -16.268 -11.828 1.00 90.00 198 LEU A C 1
ATOM 1507 O O . LEU A 1 198 ? 16.275 -15.923 -10.984 1.00 90.00 198 LEU A O 1
ATOM 1511 N N . ALA A 1 199 ? 17.331 -17.553 -12.103 1.00 89.31 199 ALA A N 1
ATOM 1512 C CA . ALA A 1 199 ? 16.630 -18.656 -11.437 1.00 89.31 199 ALA A CA 1
ATOM 1513 C C . ALA A 1 199 ? 17.035 -18.856 -9.965 1.00 89.31 199 ALA A C 1
ATOM 1515 O O . ALA A 1 199 ? 16.293 -19.466 -9.207 1.00 89.31 199 ALA A O 1
ATOM 1516 N N . ASN A 1 200 ? 18.204 -18.352 -9.563 1.00 86.38 200 ASN A N 1
ATOM 1517 C CA . ASN A 1 200 ? 18.740 -18.431 -8.198 1.00 86.38 200 ASN A CA 1
ATOM 1518 C C . ASN A 1 200 ? 18.320 -17.247 -7.317 1.00 86.38 200 ASN A C 1
ATOM 1520 O O . ASN A 1 200 ? 18.971 -16.948 -6.323 1.00 86.38 200 ASN A O 1
ATOM 1524 N N . ASP A 1 201 ? 17.289 -16.534 -7.733 1.00 81.56 201 ASP A N 1
ATOM 1525 C CA . ASP A 1 201 ? 16.826 -15.327 -7.094 1.00 81.56 201 ASP A CA 1
ATOM 1526 C C . ASP A 1 201 ? 17.764 -14.099 -7.116 1.00 81.56 201 ASP A C 1
ATOM 1528 O O . ASP A 1 201 ? 17.514 -13.139 -6.380 1.00 81.56 201 ASP A O 1
ATOM 1532 N N . ASP A 1 202 ? 18.734 -14.047 -8.033 1.00 86.88 202 ASP A N 1
ATOM 1533 C CA . ASP A 1 202 ? 19.540 -12.849 -8.320 1.00 86.88 202 ASP A CA 1
ATOM 1534 C C . ASP A 1 202 ? 19.067 -12.086 -9.573 1.00 86.88 202 ASP A C 1
ATOM 1536 O O . ASP A 1 202 ? 18.085 -12.432 -10.246 1.00 86.88 202 ASP A O 1
ATOM 1540 N N . VAL A 1 203 ? 19.774 -11.001 -9.890 1.00 89.50 203 VAL A N 1
ATOM 1541 C CA . VAL A 1 203 ? 19.627 -10.225 -11.125 1.00 89.50 203 VAL A CA 1
ATOM 1542 C C . VAL A 1 203 ? 20.981 -9.993 -11.779 1.00 89.50 203 VAL A C 1
ATOM 1544 O O . VAL A 1 203 ? 21.999 -9.863 -11.103 1.00 89.50 203 VAL A O 1
ATOM 1547 N N . GLN A 1 204 ? 20.983 -9.867 -13.102 1.00 91.56 204 GLN A N 1
ATOM 1548 C CA . GLN A 1 204 ? 22.157 -9.444 -13.866 1.00 91.56 204 GLN A CA 1
ATOM 1549 C C . GLN A 1 204 ? 21.817 -8.276 -14.788 1.00 91.56 204 GLN A C 1
ATOM 1551 O O . GLN A 1 204 ? 20.683 -8.166 -15.254 1.00 91.56 204 GLN A O 1
ATOM 1556 N N . VAL A 1 205 ? 22.800 -7.423 -15.078 1.00 92.25 205 VAL A N 1
ATOM 1557 C CA . VAL A 1 205 ? 22.662 -6.383 -16.106 1.00 92.25 205 VAL A CA 1
ATOM 1558 C C . VAL A 1 205 ? 22.676 -7.047 -17.484 1.00 92.25 205 VAL A C 1
ATOM 1560 O O . VAL A 1 205 ? 23.575 -7.831 -17.786 1.00 92.25 205 VAL A O 1
ATOM 1563 N N . VAL A 1 206 ? 21.689 -6.733 -18.319 1.00 89.50 206 VAL A N 1
ATOM 1564 C CA . VAL A 1 206 ? 21.631 -7.177 -19.717 1.00 89.50 206 VAL A CA 1
ATOM 1565 C C . VAL A 1 206 ? 22.648 -6.381 -20.533 1.00 89.50 206 VAL A C 1
ATOM 1567 O O . VAL A 1 206 ? 22.691 -5.151 -20.470 1.00 89.50 206 VAL A O 1
ATOM 1570 N N . ASN A 1 207 ? 23.490 -7.073 -21.300 1.00 75.44 207 ASN A N 1
ATOM 1571 C CA . ASN A 1 207 ? 24.464 -6.423 -22.168 1.00 75.44 207 ASN A CA 1
ATOM 1572 C C . ASN A 1 207 ? 23.746 -5.909 -23.431 1.00 75.44 207 ASN A C 1
ATOM 1574 O O . ASN A 1 207 ? 22.986 -6.669 -24.030 1.00 75.44 207 ASN A O 1
ATOM 1578 N N . PRO A 1 208 ? 23.999 -4.676 -23.915 1.00 60.44 208 PRO A N 1
ATOM 1579 C CA . PRO A 1 208 ? 23.367 -4.156 -25.133 1.00 60.44 208 PRO A CA 1
ATOM 1580 C C . PRO A 1 208 ? 23.462 -5.072 -26.366 1.00 60.44 208 PRO A C 1
ATOM 1582 O O . PRO A 1 208 ? 22.616 -5.002 -27.255 1.00 60.44 208 PRO A O 1
ATOM 1585 N N . LYS A 1 209 ? 24.476 -5.948 -26.424 1.00 52.09 209 LYS A N 1
ATOM 1586 C CA . LYS A 1 209 ? 24.671 -6.935 -27.500 1.00 52.09 209 LYS A CA 1
ATOM 1587 C C . LYS A 1 209 ? 23.646 -8.082 -27.490 1.00 52.09 209 LYS A C 1
ATOM 1589 O O . LYS A 1 209 ? 23.435 -8.704 -28.531 1.00 52.09 209 LYS A O 1
ATOM 1594 N N . ASP A 1 210 ? 22.977 -8.317 -26.365 1.00 56.44 210 ASP A N 1
ATOM 1595 C CA . ASP A 1 210 ? 22.022 -9.416 -26.179 1.00 56.44 210 ASP A CA 1
ATOM 1596 C C . ASP A 1 210 ? 20.599 -9.063 -26.663 1.00 56.44 210 ASP A C 1
ATOM 1598 O O . ASP A 1 210 ? 19.761 -9.947 -26.820 1.00 56.44 210 ASP A O 1
ATOM 1602 N N . HIS A 1 211 ? 20.327 -7.794 -27.007 1.00 50.34 211 HIS A N 1
ATOM 1603 C CA . HIS A 1 211 ? 19.038 -7.346 -27.568 1.00 50.34 211 HIS A CA 1
ATOM 1604 C C . HIS A 1 211 ? 18.834 -7.685 -29.058 1.00 50.34 211 HIS A C 1
ATOM 1606 O O . HIS A 1 211 ? 17.810 -7.318 -29.641 1.00 50.34 211 HIS A O 1
ATOM 1612 N N . SER A 1 212 ? 19.774 -8.388 -29.699 1.00 39.88 212 SER A N 1
ATOM 1613 C CA . SER A 1 212 ? 19.693 -8.732 -31.129 1.00 39.88 212 SER A CA 1
ATOM 1614 C C . SER A 1 212 ? 18.547 -9.697 -31.483 1.00 39.88 212 SER A C 1
ATOM 1616 O O . SER A 1 212 ? 18.133 -9.735 -32.640 1.00 39.88 212 SER A O 1
ATOM 1618 N N . TRP A 1 213 ? 17.969 -10.393 -30.497 1.00 42.06 213 TRP A N 1
ATOM 1619 C CA . TRP A 1 213 ? 16.893 -11.376 -30.692 1.00 42.06 213 TRP A CA 1
ATOM 1620 C C . TRP A 1 213 ? 15.472 -10.790 -30.702 1.00 42.06 213 TRP A C 1
ATOM 1622 O O . TRP A 1 213 ? 14.548 -11.458 -31.150 1.00 42.06 213 TRP A O 1
ATOM 1632 N N . ARG A 1 214 ? 15.258 -9.525 -30.297 1.00 46.44 214 ARG A N 1
ATOM 1633 C CA . ARG A 1 214 ? 13.908 -8.906 -30.274 1.00 46.44 214 ARG A CA 1
ATOM 1634 C C . ARG A 1 214 ? 13.299 -8.631 -31.665 1.00 46.44 214 ARG A C 1
ATOM 1636 O O . ARG A 1 214 ? 12.210 -8.075 -31.750 1.00 46.44 214 ARG A O 1
ATOM 1643 N N . LYS A 1 215 ? 13.974 -8.996 -32.765 1.00 39.09 215 LYS A N 1
ATOM 1644 C CA . LYS A 1 215 ? 13.452 -8.838 -34.138 1.00 39.09 215 LYS A CA 1
ATOM 1645 C C . LYS A 1 215 ? 12.735 -10.069 -34.700 1.00 39.09 215 LYS A C 1
ATOM 1647 O O . LYS A 1 215 ? 12.163 -9.966 -35.781 1.00 39.09 215 LYS A O 1
ATOM 1652 N N . SER A 1 216 ? 12.717 -11.194 -33.998 1.00 37.47 216 SER A N 1
ATOM 1653 C CA . SER A 1 216 ? 12.007 -12.389 -34.450 1.00 37.47 216 SER A CA 1
ATOM 1654 C C . SER A 1 216 ? 11.447 -13.123 -33.245 1.00 37.47 216 SER A C 1
ATOM 1656 O O . SER A 1 216 ? 12.215 -13.646 -32.448 1.00 37.47 216 SER A O 1
ATOM 1658 N N . ASP A 1 217 ? 10.124 -13.084 -33.093 1.00 34.47 217 ASP A N 1
ATOM 1659 C CA . ASP A 1 217 ? 9.276 -14.252 -32.806 1.00 34.47 217 ASP A CA 1
ATOM 1660 C C . ASP A 1 217 ? 8.024 -13.838 -32.026 1.00 34.47 217 ASP A C 1
ATOM 1662 O O . ASP A 1 217 ? 7.945 -13.870 -30.802 1.00 34.47 217 ASP A O 1
ATOM 1666 N N . HIS A 1 218 ? 6.986 -13.481 -32.785 1.00 36.50 218 HIS A N 1
ATOM 1667 C CA . HIS A 1 218 ? 5.605 -13.615 -32.339 1.00 36.50 218 HIS A CA 1
ATOM 1668 C C . HIS A 1 218 ? 5.255 -15.104 -32.301 1.00 36.50 218 HIS A C 1
ATOM 1670 O O . HIS A 1 218 ? 4.693 -15.595 -33.273 1.00 36.50 218 HIS A O 1
ATOM 1676 N N . HIS A 1 219 ? 5.592 -15.842 -31.243 1.00 30.97 219 HIS A N 1
ATOM 1677 C CA . HIS A 1 219 ? 5.022 -17.174 -31.023 1.00 30.97 219 HIS A CA 1
ATOM 1678 C C . HIS A 1 219 ? 4.566 -17.349 -29.575 1.00 30.97 219 HIS A C 1
ATOM 1680 O O . HIS A 1 219 ? 5.274 -17.056 -28.617 1.00 30.97 219 HIS A O 1
ATOM 1686 N N . ASN A 1 220 ? 3.315 -17.791 -29.472 1.00 39.03 220 ASN A N 1
ATOM 1687 C CA . ASN A 1 220 ? 2.539 -18.001 -28.264 1.00 39.03 220 ASN A CA 1
ATOM 1688 C C . ASN A 1 220 ? 3.243 -18.934 -27.271 1.00 39.03 220 ASN A C 1
ATOM 1690 O O . ASN A 1 220 ? 3.620 -20.045 -27.632 1.00 39.03 220 ASN A O 1
ATOM 1694 N N . ALA A 1 221 ? 3.283 -18.528 -26.004 1.00 28.31 221 ALA A N 1
ATOM 1695 C CA . ALA A 1 221 ? 3.429 -19.432 -24.869 1.00 28.31 221 ALA A CA 1
ATOM 1696 C C . ALA A 1 221 ? 2.432 -18.999 -23.784 1.00 28.31 221 ALA A C 1
ATOM 1698 O O . ALA A 1 221 ? 2.770 -18.326 -22.816 1.00 28.31 221 ALA A O 1
ATOM 1699 N N . PHE A 1 222 ? 1.163 -19.336 -24.009 1.00 31.52 222 PHE A N 1
ATOM 1700 C CA . PHE A 1 222 ? 0.145 -19.367 -22.965 1.00 31.52 222 PHE A CA 1
ATOM 1701 C C . PHE A 1 222 ? 0.094 -20.808 -22.470 1.00 31.52 222 PHE A C 1
ATOM 1703 O O . PHE A 1 222 ? -0.603 -21.620 -23.063 1.00 31.52 222 PHE A O 1
ATOM 1710 N N . GLU A 1 223 ? 0.847 -21.142 -21.426 1.00 24.89 223 GLU A N 1
ATOM 1711 C CA . GLU A 1 223 ? 0.653 -22.398 -20.701 1.00 24.89 223 GLU A CA 1
ATOM 1712 C C . GLU A 1 223 ? 1.083 -22.241 -19.236 1.00 24.89 223 GLU A C 1
ATOM 1714 O O . GLU A 1 223 ? 2.237 -21.958 -18.929 1.00 24.89 223 GLU A O 1
ATOM 1719 N N . GLY A 1 224 ? 0.107 -22.420 -18.340 1.00 27.75 224 GLY A N 1
ATOM 1720 C CA . GLY A 1 224 ? 0.312 -22.867 -16.963 1.00 27.75 224 GLY A CA 1
ATOM 1721 C C . GLY A 1 224 ? 0.940 -21.883 -15.975 1.00 27.75 224 GLY A C 1
ATOM 1722 O O . GLY A 1 224 ? 2.057 -22.108 -15.527 1.00 27.75 224 GLY A O 1
ATOM 1723 N N . LEU A 1 225 ? 0.182 -20.884 -15.511 1.00 24.44 225 LEU A N 1
ATOM 1724 C CA . LEU A 1 225 ? 0.437 -20.281 -14.198 1.00 24.44 225 LEU A CA 1
ATOM 1725 C C . LEU A 1 225 ? -0.691 -20.668 -13.243 1.00 24.44 225 LEU A C 1
ATOM 1727 O O . LEU A 1 225 ? -1.818 -20.183 -13.326 1.00 24.44 225 LEU A O 1
ATOM 1731 N N . THR A 1 226 ? -0.367 -21.597 -12.351 1.00 22.61 226 THR A N 1
ATOM 1732 C CA . THR A 1 226 ? -1.096 -21.841 -11.110 1.00 22.61 226 THR A CA 1
ATOM 1733 C C . THR A 1 226 ? -1.152 -20.549 -10.298 1.00 22.61 226 THR A C 1
ATOM 1735 O O . THR A 1 226 ? -0.137 -19.868 -10.151 1.00 22.61 226 THR A O 1
ATOM 1738 N N . PHE A 1 227 ? -2.337 -20.222 -9.781 1.00 23.14 227 PHE A N 1
ATOM 1739 C CA . PHE A 1 227 ? -2.552 -19.131 -8.833 1.00 23.14 227 PHE A CA 1
ATOM 1740 C C . PHE A 1 227 ? -1.727 -19.392 -7.568 1.00 23.14 227 PHE A C 1
ATOM 1742 O O . PHE A 1 227 ? -2.108 -20.206 -6.731 1.00 23.14 227 PHE A O 1
ATOM 1749 N N . ASP A 1 228 ? -0.594 -18.710 -7.453 1.00 23.95 228 ASP A N 1
ATOM 1750 C CA . ASP A 1 228 ? 0.153 -18.577 -6.210 1.00 23.95 228 ASP A CA 1
ATOM 1751 C C . ASP A 1 228 ? -0.171 -17.174 -5.680 1.00 23.95 228 ASP A C 1
ATOM 1753 O O . ASP A 1 228 ? 0.287 -16.163 -6.220 1.00 23.95 228 ASP A O 1
ATOM 1757 N N . GLU A 1 229 ? -1.061 -17.100 -4.690 1.00 28.69 229 GLU A N 1
ATOM 1758 C CA . GLU A 1 229 ? -1.515 -15.861 -4.050 1.00 28.69 229 GLU A CA 1
ATOM 1759 C C . GLU A 1 229 ? -0.381 -15.285 -3.186 1.00 28.69 229 GLU A C 1
ATOM 1761 O O . GLU A 1 229 ? -0.380 -15.350 -1.959 1.00 28.69 229 GLU A O 1
ATOM 1766 N N . LYS A 1 230 ? 0.650 -14.736 -3.833 1.00 26.73 230 LYS A N 1
ATOM 1767 C CA . LYS A 1 230 ? 1.667 -13.933 -3.155 1.00 26.73 230 LYS A CA 1
ATOM 1768 C C . LYS A 1 230 ? 1.155 -12.504 -3.078 1.00 26.73 230 LYS A C 1
ATOM 1770 O O . LYS A 1 230 ? 1.271 -11.736 -4.027 1.00 26.73 230 LYS A O 1
ATOM 1775 N N . VAL A 1 231 ? 0.566 -12.184 -1.926 1.00 32.69 231 VAL A N 1
ATOM 1776 C CA . VAL A 1 231 ? 0.114 -10.842 -1.547 1.00 32.69 231 VAL A CA 1
ATOM 1777 C C . VAL A 1 231 ? 1.239 -9.839 -1.806 1.00 32.69 231 VAL A C 1
ATOM 1779 O O . VAL A 1 231 ? 2.300 -9.876 -1.180 1.00 32.69 231 VAL A O 1
ATOM 1782 N N . GLU A 1 232 ? 1.003 -8.978 -2.787 1.00 37.75 232 GLU A N 1
ATOM 1783 C CA . GLU A 1 232 ? 1.964 -8.013 -3.288 1.00 37.75 232 GLU A CA 1
ATOM 1784 C C . GLU A 1 232 ? 2.317 -6.961 -2.222 1.00 37.75 232 GLU A C 1
ATOM 1786 O O . GLU A 1 232 ? 1.464 -6.434 -1.512 1.00 37.75 232 GLU A O 1
ATOM 1791 N N . ASP A 1 233 ? 3.592 -6.580 -2.152 1.00 41.72 233 ASP A N 1
ATOM 1792 C CA . ASP A 1 233 ? 4.053 -5.418 -1.387 1.00 41.72 233 ASP A CA 1
ATOM 1793 C C . ASP A 1 233 ? 3.824 -4.140 -2.232 1.00 41.72 233 ASP A C 1
ATOM 1795 O O . ASP A 1 233 ? 4.755 -3.494 -2.731 1.00 41.72 233 ASP A O 1
ATOM 1799 N N . VAL A 1 234 ? 2.548 -3.838 -2.499 1.00 49.31 234 VAL A N 1
ATOM 1800 C CA . VAL A 1 234 ? 2.092 -2.623 -3.202 1.00 49.31 234 VAL A CA 1
ATOM 1801 C C . VAL A 1 234 ? 1.914 -1.494 -2.198 1.00 49.31 234 VAL A C 1
ATOM 1803 O O . VAL A 1 234 ? 1.513 -1.714 -1.059 1.00 49.31 234 VAL A O 1
ATOM 1806 N N . SER A 1 235 ? 2.196 -0.262 -2.605 1.00 53.59 235 SER A N 1
ATOM 1807 C CA . SER A 1 235 ? 1.745 0.905 -1.852 1.00 53.59 235 SER A CA 1
ATOM 1808 C C . SER A 1 235 ? 0.210 0.899 -1.817 1.00 53.59 235 SER A C 1
ATOM 1810 O O . SER A 1 235 ? -0.457 0.839 -2.850 1.00 53.59 235 SER A O 1
ATOM 1812 N N . GLY A 1 236 ? -0.353 0.898 -0.612 1.00 58.28 236 GLY A N 1
ATOM 1813 C CA . GLY A 1 236 ? -1.788 0.833 -0.374 1.00 58.28 236 GLY A CA 1
ATOM 1814 C C . GLY A 1 236 ? -2.131 1.306 1.040 1.00 58.28 236 GLY A C 1
ATOM 1815 O O . GLY A 1 236 ? -1.249 1.363 1.907 1.00 58.28 236 GLY A O 1
ATOM 1816 N N . PRO A 1 237 ? -3.389 1.694 1.285 1.00 65.62 237 PRO A N 1
ATOM 1817 C CA . PRO A 1 237 ? -3.885 1.976 2.620 1.00 65.62 237 PRO A CA 1
ATOM 1818 C C . PRO A 1 237 ? -3.712 0.746 3.519 1.00 65.62 237 PRO A C 1
ATOM 1820 O O . PRO A 1 237 ? -4.129 -0.370 3.203 1.00 65.62 237 PRO A O 1
ATOM 1823 N N . THR A 1 238 ? -3.093 0.963 4.670 1.00 76.06 238 THR A N 1
ATOM 1824 C CA . THR A 1 238 ? -3.121 0.036 5.794 1.00 76.06 238 THR A CA 1
ATOM 1825 C C . THR A 1 238 ? -4.216 0.490 6.739 1.00 76.06 238 THR A C 1
ATOM 1827 O O . THR A 1 238 ? -4.299 1.666 7.091 1.00 76.06 238 THR A O 1
ATOM 1830 N N . LEU A 1 239 ? -5.076 -0.449 7.107 1.00 70.81 239 LEU A N 1
ATOM 1831 C CA . LEU A 1 239 ? -6.203 -0.246 7.999 1.00 70.81 239 LEU A CA 1
ATOM 1832 C C . LEU A 1 239 ? -5.849 -0.849 9.347 1.00 70.81 239 LEU A C 1
ATOM 1834 O O . LEU A 1 239 ? -5.403 -1.994 9.414 1.00 70.81 239 LEU A O 1
ATOM 1838 N N . VAL A 1 240 ? -6.079 -0.098 10.410 1.00 73.62 240 VAL A N 1
ATOM 1839 C CA . VAL A 1 240 ? -5.968 -0.569 11.784 1.00 73.62 240 VAL A CA 1
ATOM 1840 C C . VAL A 1 240 ? -7.318 -0.348 12.448 1.00 73.62 240 VAL A C 1
ATOM 1842 O O . VAL A 1 240 ? -7.905 0.729 12.358 1.00 73.62 240 VAL A O 1
ATOM 1845 N N . LEU A 1 241 ? -7.850 -1.393 13.067 1.00 72.69 241 LEU A N 1
ATOM 1846 C CA . LEU A 1 241 ? -9.204 -1.397 13.612 1.00 72.69 241 LEU A CA 1
ATOM 1847 C C . LEU A 1 241 ? -9.140 -1.388 15.129 1.00 72.69 241 LEU A C 1
ATOM 1849 O O . LEU A 1 241 ? -8.422 -2.200 15.711 1.00 72.69 241 LEU A O 1
ATOM 1853 N N . SER A 1 242 ? -9.913 -0.502 15.751 1.00 74.94 242 SER A N 1
ATOM 1854 C CA . SER A 1 242 ? -9.933 -0.290 17.197 1.00 74.94 242 SER A CA 1
ATOM 1855 C C . SER A 1 242 ? -11.334 -0.432 17.784 1.00 74.94 242 SER A C 1
ATOM 1857 O O . SER A 1 242 ? -12.346 -0.199 17.119 1.00 74.94 242 SER A O 1
ATOM 1859 N N . HIS A 1 243 ? -11.392 -0.817 19.059 1.00 54.66 243 HIS A N 1
ATOM 1860 C CA . HIS A 1 243 ? -12.629 -0.885 19.833 1.00 54.66 243 HIS A CA 1
ATOM 1861 C C . HIS A 1 243 ? -13.041 0.491 20.395 1.00 54.66 243 HIS A C 1
ATOM 1863 O O . HIS A 1 243 ? -14.197 0.684 20.786 1.00 54.66 243 HIS A O 1
ATOM 1869 N N . THR A 1 244 ? -12.134 1.471 20.445 1.00 51.56 244 THR A N 1
ATOM 1870 C CA . THR A 1 244 ? -12.437 2.798 20.988 1.00 51.56 244 THR A CA 1
ATOM 1871 C C . THR A 1 244 ? -13.105 3.681 19.935 1.00 51.56 244 THR A C 1
ATOM 1873 O O . THR A 1 244 ? -12.692 3.758 18.781 1.00 51.56 244 THR A O 1
ATOM 1876 N N . THR A 1 245 ? -14.180 4.373 20.321 1.00 45.62 245 THR A N 1
ATOM 1877 C CA . THR A 1 245 ? -14.719 5.472 19.515 1.00 45.62 245 THR A CA 1
ATOM 1878 C C . THR A 1 245 ? -13.642 6.535 19.415 1.00 45.62 245 THR A C 1
ATOM 1880 O O . THR A 1 245 ? -13.308 7.140 20.437 1.00 45.62 245 THR A O 1
ATOM 1883 N N . ARG A 1 246 ? -13.113 6.757 18.205 1.00 49.44 246 ARG A N 1
ATOM 1884 C CA . ARG A 1 246 ? -12.222 7.877 17.886 1.00 49.44 246 ARG A CA 1
ATOM 1885 C C . ARG A 1 246 ? -12.681 9.112 18.649 1.00 49.44 246 ARG A C 1
ATOM 1887 O O . ARG A 1 246 ? -13.827 9.541 18.481 1.00 49.44 246 ARG A O 1
ATOM 1894 N N . ALA A 1 247 ? -11.831 9.640 19.528 1.00 40.75 247 ALA A N 1
ATOM 1895 C CA . ALA A 1 247 ? -12.147 10.865 20.243 1.00 40.75 247 ALA A CA 1
ATOM 1896 C C . ALA A 1 247 ? -12.542 11.916 19.197 1.00 40.75 247 ALA A C 1
ATOM 1898 O O . ALA A 1 247 ? -11.787 12.178 18.259 1.00 40.75 247 ALA A O 1
ATOM 1899 N N . SER A 1 248 ? -13.770 12.429 19.317 1.00 37.88 248 SER A N 1
ATOM 1900 C CA . SER A 1 248 ? -14.330 13.452 18.438 1.00 37.88 248 SER A CA 1
ATOM 1901 C C . SER A 1 248 ? -13.269 14.515 18.159 1.00 37.88 248 SER A C 1
ATOM 1903 O O . SER A 1 248 ? -12.748 15.115 19.104 1.00 37.88 248 SER A O 1
ATOM 1905 N N . ARG A 1 249 ? -12.917 14.704 16.877 1.00 41.09 249 ARG A N 1
ATOM 1906 C CA . ARG A 1 249 ? -12.050 15.797 16.424 1.00 41.09 249 ARG A CA 1
ATOM 1907 C C . ARG A 1 249 ? -12.693 17.099 16.900 1.00 41.09 249 ARG A C 1
ATOM 1909 O O . ARG A 1 249 ? -13.628 17.590 16.272 1.00 41.09 249 ARG A O 1
ATOM 1916 N N . ARG A 1 250 ? -12.234 17.630 18.035 1.00 28.42 250 ARG A N 1
ATOM 1917 C CA . ARG A 1 250 ? -12.575 18.985 18.463 1.00 28.42 250 ARG A CA 1
ATOM 1918 C C . ARG A 1 250 ? -11.878 19.935 17.494 1.00 28.42 250 ARG A C 1
ATOM 1920 O O . ARG A 1 250 ? -10.652 20.004 17.476 1.00 28.42 250 ARG A O 1
ATOM 1927 N N . SER A 1 251 ? -12.699 20.555 16.651 1.00 32.09 251 SER A N 1
ATOM 1928 C CA . SER A 1 251 ? -12.432 21.800 15.926 1.00 32.09 251 SER A CA 1
ATOM 1929 C C . SER A 1 251 ? -11.971 22.909 16.859 1.00 32.09 251 SER A C 1
ATOM 1931 O O . SER A 1 251 ? -12.555 22.973 17.969 1.00 32.09 251 SER A O 1
#

Organism: NCBI:txid1460289

Sequence (251 aa):
MCTGLTYNLADYFVRARDLICSDVPDHICPAADCTITLKFFPQFVNADTPGVLMKDEHTSQCSTAKNTHAMQAWKDGLESFKQNPKVASFTLERNEAKRQFSVFHRFTPAGTEYDCSIPRYATEFANVSKSYTDGLISIEDCWTGAAGAASCLSKALHEVGLDMEPMGKAGTDAMAGTGITHTSLSCTTNPTSIFKRLANDDVQVVNPKDHSWRKSDHHNAFEGLTFDEKVEDVSGPTLVLSHTTRASRRS

Secondary structure (DSSP, 8-state):
--TT----HHHHHHHHHHHHHHTS-TTTS-TTT--EEEE--GGGGT---PPP-STT----HHHHHHHHHHHHHHHHHHHHHHH-TTEEEEEEE--HHHHHHHHHHHHSPTT-EEETTS-----HHHHHHTTTSSEEEEHHHHTSSHHHHHHHHHHHHHTTT--STTTHHHHHHHHH-S-----S-STTT-TT-EEEE-TTS-EEEPPGGGGGGGGS--------------------EEEEE-SS-------

pLDDT: mean 77.79, std 19.72, range [22.61, 95.19]